Protein AF-A0A369VUI6-F1 (afdb_monomer)

pLDDT: mean 70.53, std 19.76, range [26.16, 95.75]

Radius of gyration: 16.56 Å; Cα contacts (8 Å, |Δi|>4): 408; chains: 1; bounding box: 43×33×48 Å

Mean predicted aligned error: 10.93 Å

Foldseek 3Di:
DDDDDDPPCPQADQQDFPDDDDQPDDADDADPPDDPDDAQEAAEAYAEEHEEEVQNLLSHNRSEYENEHYAYEYEYDDPDPDFQARHEYEDYDYDPYAYEYEYAAAPVQWKWAADPVGWIKIWGQPDAPPVRRGGTRIYTYDPHQKYKHWYFDADPVRHGDDTDIDMDTPVRVSVVCVVPVMDD

Solvent-accessible surface area (backbone atoms only — not comparable to full-atom values): 10505 Å² total; per-residue (Å²): 130,91,77,82,85,70,63,70,77,78,64,58,69,79,64,73,56,69,83,76,99,68,78,72,80,69,86,80,64,84,52,76,75,67,85,89,67,97,64,78,43,85,48,55,41,36,77,43,60,24,49,50,38,47,51,54,41,72,42,17,77,46,20,58,36,36,33,39,24,41,46,24,37,39,40,47,53,92,75,53,89,69,82,55,44,53,33,39,38,37,34,38,84,44,91,90,49,59,21,34,37,39,33,69,45,38,68,74,44,30,43,40,40,76,44,97,86,71,30,48,30,42,29,41,56,84,39,59,51,100,84,68,49,65,42,27,47,28,42,30,40,37,57,48,49,32,39,37,21,30,34,69,46,57,48,100,84,68,46,80,72,45,82,47,76,49,76,43,44,36,69,58,53,50,52,50,28,69,77,58,69,46,45,105

Secondary structure (DSSP, 8-state):
-PPP---GGGTSPPP--SS--------SS--B----S---B--EEESS--EEEHHHHHHBSSSEEEEESSS-EEEE-S--SSSS-EEEEEEE--TT---EEEESS-GGGEEEEE-TTS-EEEEE--EE-TTSPEE--EEEEES--EEEEEEEEE-TTS-EEEEEEEEEEHHHHHHHHHHHSSB-

Structure (mmCIF, N/CA/C/O backbone):
data_AF-A0A369VUI6-F1
#
_entry.id   AF-A0A369VUI6-F1
#
loop_
_atom_site.group_PDB
_atom_site.id
_atom_site.type_symbol
_atom_site.label_atom_id
_atom_site.label_alt_id
_atom_site.label_comp_id
_atom_site.label_asym_id
_atom_site.label_entity_id
_atom_site.label_seq_id
_atom_site.pdbx_PDB_ins_code
_atom_site.Cartn_x
_atom_site.Cartn_y
_atom_site.Cartn_z
_atom_site.occupancy
_atom_site.B_iso_or_equiv
_atom_site.auth_seq_id
_atom_site.auth_comp_id
_atom_site.auth_asym_id
_atom_site.auth_atom_id
_atom_site.pdbx_PDB_model_num
ATOM 1 N N . MET A 1 1 ? -9.459 -6.262 25.883 1.00 29.06 1 MET A N 1
ATOM 2 C CA . MET A 1 1 ? -10.367 -7.398 25.607 1.00 29.06 1 MET A CA 1
ATOM 3 C C . MET A 1 1 ? -9.689 -8.268 24.562 1.00 29.06 1 MET A C 1
ATOM 5 O O . MET A 1 1 ? -9.072 -7.674 23.686 1.00 29.06 1 MET A O 1
ATOM 9 N N . PRO A 1 2 ? -9.708 -9.607 24.657 1.00 26.16 2 PRO A N 1
ATOM 10 C CA . PRO A 1 2 ? -9.161 -10.436 23.590 1.00 26.16 2 PRO A CA 1
ATOM 11 C C . PRO A 1 2 ? -10.084 -10.297 22.375 1.00 26.16 2 PRO A C 1
ATOM 13 O O . PRO A 1 2 ? -11.295 -10.483 22.491 1.00 26.16 2 PRO A O 1
ATOM 16 N N . PHE A 1 3 ? -9.527 -9.864 21.250 1.00 33.94 3 PHE A N 1
ATOM 17 C CA . PHE A 1 3 ? -10.241 -9.721 19.987 1.00 33.94 3 PHE A CA 1
ATOM 18 C C . PHE A 1 3 ? -10.319 -11.081 19.285 1.00 33.94 3 PHE A C 1
ATOM 20 O O . PHE A 1 3 ? -9.474 -11.954 19.485 1.00 33.94 3 PHE A O 1
ATOM 27 N N . THR A 1 4 ? -11.382 -11.282 18.511 1.00 28.62 4 THR A N 1
ATOM 28 C CA . THR A 1 4 ? -11.619 -12.532 17.780 1.00 28.62 4 THR A CA 1
ATOM 29 C C . THR A 1 4 ? -10.894 -12.448 16.443 1.00 28.62 4 THR A C 1
ATOM 31 O O . THR A 1 4 ? -11.108 -11.500 15.694 1.00 28.62 4 THR A O 1
ATOM 34 N N . ILE A 1 5 ? -10.032 -13.425 16.161 1.00 32.34 5 ILE A N 1
ATOM 35 C CA . ILE A 1 5 ? -9.391 -13.587 14.854 1.00 32.34 5 ILE A CA 1
ATOM 36 C C . ILE A 1 5 ? -10.479 -14.044 13.879 1.00 32.34 5 ILE A C 1
ATOM 38 O O . ILE A 1 5 ? -10.956 -15.176 13.970 1.00 32.34 5 ILE A O 1
ATOM 42 N N . THR A 1 6 ? -10.899 -13.161 12.979 1.00 38.91 6 THR A N 1
ATOM 43 C CA . THR A 1 6 ? -11.682 -13.556 11.803 1.00 38.91 6 THR A CA 1
ATOM 44 C C . THR A 1 6 ? -10.689 -14.080 10.772 1.00 38.91 6 THR A C 1
ATOM 46 O O . THR A 1 6 ? -9.672 -13.435 10.534 1.00 38.91 6 THR A O 1
ATOM 49 N N . ASP A 1 7 ? -10.932 -15.270 10.217 1.00 38.91 7 ASP A N 1
ATOM 50 C CA . ASP A 1 7 ? -10.048 -15.899 9.228 1.00 38.91 7 ASP A CA 1
ATOM 51 C C . ASP A 1 7 ? -9.728 -14.903 8.091 1.00 38.91 7 ASP A C 1
ATOM 53 O O . ASP A 1 7 ? -10.659 -14.464 7.405 1.00 38.91 7 ASP A O 1
ATOM 57 N N . PRO A 1 8 ? -8.452 -14.531 7.868 1.00 40.00 8 PRO A N 1
ATOM 58 C CA . PRO A 1 8 ? -8.057 -13.563 6.841 1.00 40.00 8 PRO A CA 1
ATOM 59 C C . PRO A 1 8 ? -8.500 -13.987 5.430 1.00 40.00 8 PRO A C 1
ATOM 61 O O . PRO A 1 8 ? -8.728 -13.134 4.574 1.00 40.00 8 PRO A O 1
ATOM 64 N N . ASN A 1 9 ? -8.714 -15.288 5.191 1.00 39.28 9 ASN A N 1
ATOM 65 C CA . ASN A 1 9 ? -9.201 -15.804 3.908 1.00 39.28 9 ASN A CA 1
ATOM 66 C C . ASN A 1 9 ? -10.690 -15.526 3.656 1.00 39.28 9 ASN A C 1
ATOM 68 O O . ASN A 1 9 ? -11.172 -15.731 2.541 1.00 39.28 9 ASN A O 1
ATOM 72 N N . THR A 1 10 ? -11.431 -15.083 4.675 1.00 42.69 10 THR A N 1
ATOM 73 C CA . THR A 1 10 ? -12.864 -14.764 4.566 1.00 42.69 10 THR A CA 1
ATOM 74 C C . THR A 1 10 ? -13.144 -13.278 4.354 1.00 42.69 10 THR A C 1
ATOM 76 O O . THR A 1 10 ? -14.278 -12.933 4.032 1.00 42.69 10 THR A O 1
ATOM 79 N N . LEU A 1 11 ? -12.136 -12.406 4.493 1.00 47.75 11 LEU A N 1
ATOM 80 C CA . LEU A 1 11 ? -12.328 -10.950 4.503 1.00 47.7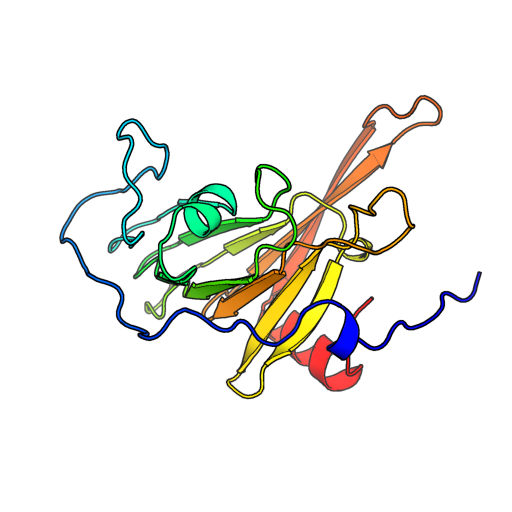5 11 LEU A CA 1
ATOM 81 C C . LEU A 1 11 ? -12.112 -10.284 3.138 1.00 47.75 11 LEU A C 1
ATOM 83 O O . LEU A 1 11 ? -12.715 -9.253 2.868 1.00 47.75 11 LEU A O 1
ATOM 87 N N . SER A 1 12 ? -11.315 -10.872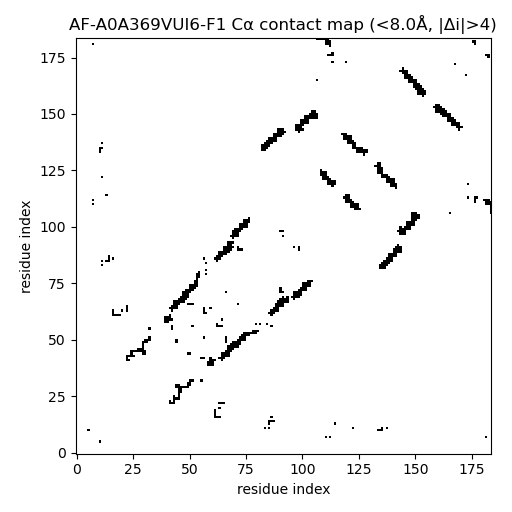 2.246 1.00 53.47 12 SER A N 1
ATOM 88 C CA . SER A 1 12 ? -11.253 -10.494 0.829 1.00 53.47 12 SER A CA 1
ATOM 89 C C . SER A 1 12 ? -10.510 -11.594 0.077 1.00 53.47 12 SER A C 1
ATOM 91 O O . SER A 1 12 ? -9.340 -11.857 0.367 1.00 53.47 12 SER A O 1
ATOM 93 N N . ALA A 1 13 ? -11.169 -12.253 -0.883 1.00 56.06 13 ALA A N 1
ATOM 94 C CA . ALA A 1 13 ? -10.517 -13.245 -1.739 1.00 56.06 13 ALA A CA 1
ATOM 95 C C . ALA A 1 13 ? -9.269 -12.642 -2.413 1.00 56.06 13 ALA A C 1
ATOM 97 O O . ALA A 1 13 ? -9.147 -11.423 -2.548 1.00 56.06 13 ALA A O 1
ATOM 98 N N . GLU A 1 14 ? -8.323 -13.475 -2.846 1.00 54.75 14 GLU A N 1
ATOM 99 C CA . GLU A 1 14 ? -7.247 -13.006 -3.726 1.00 54.75 14 GLU A CA 1
ATOM 100 C C . GLU A 1 14 ? -7.857 -12.199 -4.889 1.00 54.75 14 GLU A C 1
ATOM 102 O O . GLU A 1 14 ? -8.842 -12.680 -5.470 1.00 54.75 14 GLU A O 1
ATOM 107 N N . PRO A 1 15 ? -7.361 -10.981 -5.199 1.00 53.28 15 PRO A N 1
ATOM 108 C CA . PRO A 1 15 ? -7.873 -10.196 -6.308 1.00 53.28 15 PRO A CA 1
ATOM 109 C C . PRO A 1 15 ? -7.947 -11.073 -7.550 1.00 53.28 15 PRO A C 1
ATOM 111 O O . PRO A 1 15 ? -7.021 -11.815 -7.888 1.00 53.28 15 PRO A O 1
ATOM 114 N N . ARG A 1 16 ? -9.094 -10.996 -8.222 1.00 49.66 16 ARG A N 1
ATOM 115 C CA . ARG A 1 16 ? -9.330 -11.626 -9.518 1.00 49.66 16 ARG A CA 1
ATOM 116 C C . ARG A 1 16 ? -9.429 -10.514 -10.562 1.00 49.66 16 ARG A C 1
ATOM 118 O O . ARG A 1 16 ? -10.547 -10.266 -11.020 1.00 49.66 16 ARG A O 1
ATOM 125 N N . PRO A 1 17 ? -8.313 -9.836 -10.919 1.00 52.25 17 PRO A N 1
ATOM 126 C CA . PRO A 1 17 ? -8.306 -8.908 -12.041 1.00 52.25 17 PRO A CA 1
ATOM 127 C C . PRO A 1 17 ? -8.980 -9.572 -13.237 1.00 52.25 17 PRO A C 1
ATOM 129 O O . PRO A 1 17 ? -8.754 -10.759 -13.507 1.00 52.25 17 PRO A O 1
ATOM 132 N N . GLY A 1 18 ? -9.837 -8.836 -13.937 1.00 42.00 18 GLY A N 1
ATOM 133 C CA . GLY A 1 18 ? -10.477 -9.323 -15.151 1.00 42.00 18 GLY A CA 1
ATOM 134 C C . GLY A 1 18 ? -9.448 -9.472 -16.270 1.00 42.00 18 GLY A C 1
ATOM 135 O O . GLY A 1 18 ? -9.356 -8.585 -17.098 1.00 42.00 18 GLY A O 1
ATOM 136 N N . ALA A 1 19 ? -8.674 -10.561 -16.261 1.00 33.38 19 ALA A N 1
ATOM 137 C CA . ALA A 1 19 ? -7.754 -11.029 -17.304 1.00 33.38 19 ALA A CA 1
ATOM 138 C C . ALA A 1 19 ? -7.169 -9.937 -18.238 1.00 33.38 19 ALA A C 1
ATOM 140 O O . ALA A 1 19 ? -7.700 -9.712 -19.322 1.00 33.38 19 ALA A O 1
ATOM 141 N N . ASP A 1 20 ? -6.070 -9.277 -17.867 1.00 35.12 20 ASP A N 1
ATOM 142 C CA . ASP A 1 20 ? -4.688 -9.620 -18.266 1.00 35.12 20 ASP A CA 1
ATOM 143 C C . ASP A 1 20 ? -3.710 -8.510 -17.815 1.00 35.12 20 ASP A C 1
ATOM 145 O O . ASP A 1 20 ? -3.985 -7.322 -17.928 1.00 35.12 20 ASP A O 1
ATOM 149 N N . VAL A 1 21 ? -2.554 -8.936 -17.313 1.00 40.06 21 VAL A N 1
ATOM 150 C CA . VAL A 1 21 ? -1.553 -8.248 -16.478 1.00 40.06 21 VAL A CA 1
ATOM 151 C C . VAL A 1 21 ? -0.589 -7.338 -17.255 1.00 40.06 21 VAL A C 1
ATOM 153 O O . VAL A 1 21 ? 0.620 -7.356 -17.003 1.00 40.06 21 VAL A O 1
ATOM 156 N N . THR A 1 22 ? -1.087 -6.530 -18.194 1.00 32.91 22 THR A N 1
ATOM 157 C CA . THR A 1 22 ? -0.218 -5.679 -19.032 1.00 32.91 22 THR A CA 1
ATOM 158 C C . THR A 1 22 ? -0.481 -4.183 -18.819 1.00 32.91 22 THR A C 1
ATOM 160 O O . THR A 1 22 ? -1.450 -3.656 -19.367 1.00 32.91 22 THR A O 1
ATOM 163 N N . PRO A 1 23 ? 0.407 -3.461 -18.103 1.00 39.97 23 PRO A N 1
ATOM 164 C CA . PRO A 1 23 ? 0.393 -2.003 -18.065 1.00 39.97 23 PRO A CA 1
ATOM 165 C C . PRO A 1 23 ? 0.564 -1.464 -19.485 1.00 39.97 23 PRO A C 1
ATOM 167 O O . PRO A 1 23 ? 1.568 -1.740 -20.148 1.00 39.97 23 PRO A O 1
ATOM 170 N N . THR A 1 24 ? -0.421 -0.723 -19.988 1.00 35.56 24 THR A N 1
ATOM 171 C CA . THR A 1 24 ? -0.299 -0.107 -21.312 1.00 35.56 24 THR A CA 1
ATOM 172 C C . THR A 1 24 ? 0.478 1.191 -21.145 1.00 35.56 24 THR A C 1
ATOM 174 O O . THR A 1 24 ? -0.104 2.201 -20.768 1.00 35.56 24 THR A O 1
ATOM 177 N N . SER A 1 25 ? 1.794 1.164 -21.375 1.00 34.25 25 SER A N 1
ATOM 178 C CA . SER A 1 25 ? 2.628 2.361 -21.264 1.00 34.25 25 SER A CA 1
ATOM 179 C C . SER A 1 25 ? 2.174 3.431 -22.259 1.00 34.25 25 SER A C 1
ATOM 181 O O . SER A 1 25 ? 2.033 3.182 -23.459 1.00 34.25 25 SER A O 1
ATOM 183 N N . THR A 1 26 ? 1.986 4.657 -21.782 1.00 32.41 26 THR A N 1
ATOM 184 C CA . THR A 1 26 ? 2.019 5.831 -22.656 1.00 32.41 26 THR A CA 1
ATOM 185 C C . THR A 1 26 ? 3.157 6.722 -22.210 1.00 32.41 26 THR A C 1
ATOM 187 O O . THR A 1 26 ? 3.187 7.223 -21.095 1.00 32.41 26 THR A O 1
ATOM 190 N N . ALA A 1 27 ? 4.138 6.834 -23.102 1.00 31.72 27 ALA A N 1
ATOM 191 C CA . ALA A 1 27 ? 5.393 7.522 -22.893 1.00 31.72 27 ALA A CA 1
ATOM 192 C C . ALA A 1 27 ? 5.209 8.998 -22.503 1.00 31.72 27 ALA A C 1
ATOM 194 O O . ALA A 1 27 ? 4.460 9.728 -23.149 1.00 31.72 27 ALA A O 1
ATOM 195 N N . ASN A 1 28 ? 6.048 9.416 -21.553 1.00 34.06 28 ASN A N 1
ATOM 196 C CA . ASN A 1 28 ? 6.404 10.784 -21.183 1.00 34.06 28 ASN A CA 1
ATOM 197 C C . ASN A 1 28 ? 5.353 11.634 -20.462 1.00 34.06 28 ASN A C 1
ATOM 199 O O . ASN A 1 28 ? 4.410 12.145 -21.061 1.00 34.06 28 ASN A O 1
ATOM 203 N N . GLY A 1 29 ? 5.707 11.988 -19.226 1.00 32.75 29 GLY A N 1
ATOM 204 C CA . GLY A 1 29 ? 5.285 13.225 -18.581 1.00 32.75 29 GLY A CA 1
ATOM 205 C C . GLY A 1 29 ? 4.580 12.970 -17.262 1.00 32.75 29 GLY A C 1
ATOM 206 O O . GLY A 1 29 ? 3.543 12.318 -17.250 1.00 32.75 29 GLY A O 1
ATOM 207 N N . THR A 1 30 ? 5.150 13.531 -16.192 1.00 35.66 30 THR A N 1
ATOM 208 C CA . THR A 1 30 ? 4.586 13.648 -14.836 1.00 35.66 30 THR A CA 1
ATOM 209 C C . THR A 1 30 ? 3.061 13.634 -14.851 1.00 35.66 30 THR A C 1
ATOM 211 O O . THR A 1 30 ? 2.440 14.640 -15.218 1.00 35.66 30 THR A O 1
ATOM 214 N N . SER A 1 31 ? 2.465 12.504 -14.475 1.00 36.69 31 SER A N 1
ATOM 215 C CA . SER A 1 31 ? 1.017 12.378 -14.395 1.00 36.69 31 SER A CA 1
ATOM 216 C C . SER A 1 31 ? 0.580 12.658 -12.968 1.00 36.69 31 SER A C 1
ATOM 218 O O . SER A 1 31 ? 0.594 11.804 -12.091 1.00 36.69 31 SER A O 1
ATOM 220 N N . TYR A 1 32 ? 0.121 13.889 -12.741 1.00 38.09 32 TYR A N 1
ATOM 221 C CA . TYR A 1 32 ? -0.844 14.120 -11.676 1.00 38.09 32 TYR A CA 1
ATOM 222 C C . TYR A 1 32 ? -2.091 13.312 -12.029 1.00 38.09 32 TYR A C 1
ATOM 224 O O . TYR A 1 32 ? -2.883 13.751 -12.867 1.00 38.09 32 TYR A O 1
ATOM 232 N N . VAL A 1 33 ? -2.287 12.147 -11.412 1.00 39.34 33 VAL A N 1
ATOM 233 C CA . VAL A 1 33 ? -3.563 11.442 -11.525 1.00 39.34 33 VAL A CA 1
ATOM 234 C C . VAL A 1 33 ? -4.590 12.199 -10.672 1.00 39.34 33 VAL A C 1
ATOM 236 O O . VAL A 1 33 ? -4.827 11.928 -9.502 1.00 39.34 33 VAL A O 1
ATOM 239 N N . LEU A 1 34 ? -5.141 13.263 -11.258 1.00 35.06 34 LEU A N 1
ATOM 240 C CA . LEU A 1 34 ? -6.418 13.859 -10.886 1.00 35.06 34 LEU A CA 1
ATOM 241 C C . LEU A 1 34 ? -7.208 14.083 -12.179 1.00 35.06 34 LEU A C 1
ATOM 243 O O . LEU A 1 34 ? -6.710 14.707 -13.120 1.00 35.06 34 LEU A O 1
ATOM 247 N N . PRO A 1 35 ? -8.441 13.567 -12.267 1.00 35.41 35 PRO A N 1
ATOM 248 C CA . PRO A 1 35 ? -9.116 13.415 -13.535 1.00 35.41 35 PRO A CA 1
ATOM 249 C C . PRO A 1 35 ? -9.732 14.732 -13.985 1.00 35.41 35 PRO A C 1
ATOM 251 O O . PRO A 1 35 ? -10.521 15.344 -13.269 1.00 35.41 35 PRO A O 1
ATOM 254 N N . THR A 1 36 ? -9.484 15.119 -15.228 1.00 34.66 36 THR A N 1
ATOM 255 C CA . THR A 1 36 ? -10.452 15.957 -15.952 1.00 34.66 36 THR A CA 1
ATOM 256 C C . THR A 1 36 ? -11.151 15.219 -17.079 1.00 34.66 36 THR A C 1
ATOM 258 O O . THR A 1 36 ? -12.110 15.757 -17.621 1.00 34.66 36 THR A O 1
ATOM 261 N N . GLU A 1 37 ? -10.801 13.959 -17.368 1.00 34.31 37 GLU A N 1
ATOM 262 C CA . GLU A 1 37 ? -11.472 13.222 -18.437 1.00 34.31 37 GLU A CA 1
ATOM 263 C C . GLU A 1 37 ? -12.195 11.959 -17.963 1.00 34.31 37 GLU A C 1
ATOM 265 O O . GLU A 1 37 ? -11.713 11.116 -17.204 1.00 34.31 37 GLU A O 1
ATOM 270 N N . THR A 1 38 ? -13.442 11.901 -18.403 1.00 37.06 38 THR A N 1
ATOM 271 C CA . THR A 1 38 ? -14.560 11.081 -17.956 1.00 37.06 38 THR A CA 1
ATOM 272 C C . THR A 1 38 ? -14.538 9.704 -18.625 1.00 37.06 38 THR A C 1
ATOM 274 O O . THR A 1 38 ? -15.518 9.297 -19.249 1.00 37.06 38 THR A O 1
ATOM 277 N N . ARG A 1 39 ? -13.411 8.985 -18.572 1.00 42.38 39 ARG A N 1
ATOM 278 C CA . ARG A 1 39 ? -13.328 7.624 -19.127 1.00 42.38 39 ARG A CA 1
ATOM 279 C C . ARG A 1 39 ? -12.656 6.636 -18.181 1.00 42.38 39 ARG A C 1
ATOM 281 O O . ARG A 1 39 ? -11.626 6.937 -17.586 1.00 42.38 39 ARG A O 1
ATOM 288 N N . ALA A 1 40 ? -13.278 5.463 -18.076 1.00 50.50 40 ALA A N 1
ATOM 289 C CA . ALA A 1 40 ? -12.633 4.232 -17.645 1.00 50.50 40 ALA A CA 1
ATOM 290 C C . ALA A 1 40 ? -11.493 3.920 -18.624 1.00 50.50 40 ALA A C 1
ATOM 292 O O . ALA A 1 40 ? -11.696 3.949 -19.843 1.00 50.50 40 ALA A O 1
ATOM 293 N N . GLY A 1 41 ? -10.304 3.674 -18.098 1.00 53.88 41 GLY A N 1
ATOM 294 C CA . GLY A 1 41 ? -9.083 3.460 -18.864 1.00 53.88 41 GLY A CA 1
ATOM 295 C C . GLY A 1 41 ? -8.014 2.858 -17.965 1.00 53.88 41 GLY A C 1
ATOM 296 O O . GLY A 1 41 ? -8.189 2.838 -16.753 1.00 53.88 41 GLY A O 1
ATOM 297 N N . TYR A 1 42 ? -6.949 2.348 -18.574 1.00 60.59 42 TYR A N 1
ATOM 298 C CA . TYR A 1 42 ? -5.798 1.827 -17.843 1.00 60.59 42 TYR A CA 1
ATOM 299 C C . TYR A 1 42 ? -5.014 2.989 -17.227 1.00 60.59 42 TYR A C 1
ATOM 301 O O . TYR A 1 42 ? -4.709 3.956 -17.934 1.00 60.59 42 TYR A O 1
ATOM 309 N N . VAL A 1 43 ? -4.696 2.903 -15.939 1.00 63.97 43 VAL A N 1
ATOM 310 C CA . VAL A 1 43 ? -3.848 3.875 -15.239 1.00 63.97 43 VAL A CA 1
ATOM 311 C C . VAL A 1 43 ? -2.414 3.344 -15.211 1.00 63.97 43 VAL A C 1
ATOM 313 O O . VAL A 1 43 ? -2.129 2.289 -14.652 1.00 63.97 43 VAL A O 1
ATOM 316 N N . THR A 1 44 ? -1.492 4.092 -15.817 1.00 67.44 44 THR A N 1
ATOM 317 C CA . THR A 1 44 ? -0.050 3.811 -15.795 1.00 67.44 44 THR A CA 1
ATOM 318 C C . THR A 1 44 ? 0.691 5.069 -15.367 1.00 67.44 44 THR A C 1
ATOM 320 O O . THR A 1 44 ? 0.314 6.170 -15.775 1.00 67.44 44 THR A O 1
ATOM 323 N N . GLY A 1 45 ? 1.739 4.906 -14.572 1.00 66.00 45 GLY A N 1
ATOM 324 C CA . GLY A 1 45 ? 2.708 5.954 -14.297 1.00 66.00 45 GLY A CA 1
ATOM 325 C C . GLY A 1 45 ? 3.807 6.006 -15.360 1.00 66.00 45 GLY A C 1
ATOM 326 O O . GLY A 1 45 ? 3.649 5.516 -16.489 1.00 66.00 45 GLY A O 1
ATOM 327 N N . SER A 1 46 ? 4.889 6.681 -15.014 1.00 72.94 46 SER A N 1
ATOM 328 C CA . SER A 1 46 ? 5.895 7.265 -15.884 1.00 72.94 46 SER A CA 1
ATOM 329 C C . SER A 1 46 ? 7.315 6.877 -15.431 1.00 72.94 46 SER A C 1
ATOM 331 O O . SER A 1 46 ? 7.551 5.765 -14.975 1.00 72.94 46 SER A O 1
ATOM 333 N N . THR A 1 47 ? 8.305 7.733 -15.700 1.00 73.88 47 THR A N 1
ATOM 334 C CA . THR A 1 47 ? 9.714 7.527 -15.306 1.00 73.88 47 THR A CA 1
ATOM 335 C C . THR A 1 47 ? 10.181 8.553 -14.271 1.00 73.88 47 THR A C 1
ATOM 337 O O . THR A 1 47 ? 11.379 8.821 -14.163 1.00 73.88 47 THR A O 1
ATOM 340 N N . GLY A 1 48 ? 9.254 9.255 -13.634 1.00 72.25 48 GLY A N 1
ATOM 341 C CA . GLY A 1 48 ? 9.539 10.165 -12.534 1.00 72.25 48 GLY A CA 1
ATOM 342 C C . GLY A 1 48 ? 8.453 10.021 -11.482 1.00 72.25 48 GLY A C 1
ATOM 343 O O . GLY A 1 48 ? 7.477 9.344 -11.739 1.00 72.25 48 GLY A O 1
ATOM 344 N N . ALA A 1 49 ? 8.606 10.709 -10.352 1.00 79.94 49 ALA A N 1
ATOM 345 C CA . ALA A 1 49 ? 7.714 10.560 -9.206 1.00 79.94 49 ALA A CA 1
ATOM 346 C C . ALA A 1 49 ? 6.225 10.688 -9.570 1.00 79.94 49 ALA A C 1
ATOM 348 O O . ALA A 1 49 ? 5.738 11.791 -9.873 1.00 79.94 49 ALA A O 1
ATOM 349 N N . ASP A 1 50 ? 5.507 9.573 -9.496 1.00 82.88 50 ASP A N 1
ATOM 350 C CA . ASP A 1 50 ? 4.082 9.485 -9.745 1.00 82.88 50 ASP A CA 1
ATOM 351 C C . ASP A 1 50 ? 3.294 9.323 -8.445 1.00 82.88 50 ASP A C 1
ATOM 353 O O . ASP A 1 50 ? 3.796 9.008 -7.363 1.00 82.88 50 ASP A O 1
ATOM 357 N N . ARG A 1 51 ? 1.996 9.616 -8.537 1.00 84.31 51 ARG A N 1
ATOM 358 C CA . ARG A 1 51 ? 1.083 9.488 -7.406 1.00 84.31 51 ARG A CA 1
ATOM 359 C C . ARG A 1 51 ? -0.225 8.854 -7.832 1.00 84.31 51 ARG A C 1
ATOM 361 O O . ARG A 1 51 ? -0.888 9.372 -8.727 1.00 84.31 51 ARG A O 1
ATOM 368 N N . ALA A 1 52 ? -0.638 7.823 -7.103 1.00 85.25 52 ALA A N 1
ATOM 369 C CA . ALA A 1 52 ? -1.932 7.168 -7.270 1.00 85.25 52 ALA A CA 1
ATOM 370 C C . ALA A 1 52 ? -2.676 6.997 -5.941 1.00 85.25 52 ALA A C 1
ATOM 372 O O . ALA A 1 52 ? -2.126 7.156 -4.848 1.00 85.25 52 ALA A O 1
ATOM 373 N N . THR A 1 53 ? -3.967 6.712 -6.046 1.00 86.81 53 THR A N 1
ATOM 374 C CA . THR A 1 53 ? -4.905 6.569 -4.933 1.00 86.81 53 THR A CA 1
ATOM 375 C C . THR A 1 53 ? -5.876 5.414 -5.177 1.00 86.81 53 THR A C 1
ATOM 377 O O . THR A 1 53 ? -5.966 4.889 -6.289 1.00 86.81 53 THR A O 1
ATOM 380 N N . LEU A 1 54 ? -6.667 5.043 -4.164 1.00 83.12 54 LEU A N 1
ATOM 381 C CA . LEU A 1 54 ? -7.743 4.061 -4.351 1.00 83.12 54 LEU A CA 1
ATOM 382 C C . LEU A 1 54 ? -8.771 4.495 -5.413 1.00 83.12 54 LEU A C 1
ATOM 384 O O . LEU A 1 54 ? -9.306 3.652 -6.125 1.00 83.12 54 LEU A O 1
ATOM 388 N N . TYR A 1 55 ? -9.015 5.800 -5.567 1.00 81.25 55 TYR A N 1
ATOM 389 C CA . TYR A 1 55 ? -9.912 6.326 -6.602 1.00 81.25 55 TYR A CA 1
ATOM 390 C C . TYR A 1 55 ? -9.416 6.007 -8.021 1.00 81.25 55 TYR A C 1
ATOM 392 O O . TYR A 1 55 ? -10.211 5.731 -8.922 1.00 81.25 55 TYR A O 1
ATOM 400 N N . ASP A 1 56 ? -8.099 6.015 -8.224 1.00 80.31 56 ASP A N 1
ATOM 401 C CA . ASP A 1 56 ? -7.497 5.677 -9.514 1.00 80.31 56 ASP A CA 1
ATOM 402 C C . ASP A 1 56 ? -7.642 4.181 -9.791 1.00 80.31 56 ASP A C 1
ATOM 404 O O . ASP A 1 56 ? -7.975 3.785 -10.904 1.00 80.31 56 ASP A O 1
ATOM 408 N N . LEU A 1 57 ? -7.493 3.363 -8.748 1.00 81.00 57 LEU A N 1
ATOM 409 C CA . LEU A 1 57 ? -7.632 1.910 -8.801 1.00 81.00 57 LEU A CA 1
ATOM 410 C C . LEU A 1 57 ? -9.087 1.468 -9.037 1.00 81.00 57 LEU A C 1
ATOM 412 O O . LEU A 1 57 ? -9.328 0.509 -9.759 1.00 81.00 57 LEU A O 1
ATOM 416 N N . GLU A 1 58 ? -10.065 2.188 -8.483 1.00 78.81 58 GLU A N 1
ATOM 417 C CA . GLU A 1 58 ? -11.499 1.999 -8.754 1.00 78.81 58 GLU A CA 1
ATOM 418 C C . GLU A 1 58 ? -11.858 2.289 -10.220 1.00 78.81 58 GLU A C 1
ATOM 420 O O . GLU A 1 58 ? -12.744 1.649 -10.794 1.00 78.81 58 GLU A O 1
ATOM 425 N N . ARG A 1 59 ? -11.185 3.266 -10.830 1.00 75.00 59 ARG A N 1
ATOM 426 C CA . ARG A 1 59 ? -11.404 3.651 -12.229 1.00 75.00 59 ARG A CA 1
ATOM 427 C C . ARG A 1 59 ? -10.634 2.806 -13.226 1.00 75.00 59 ARG A C 1
ATOM 429 O O . ARG A 1 59 ? -11.008 2.785 -14.407 1.00 75.00 59 ARG A O 1
ATOM 436 N N . ASP A 1 60 ? -9.565 2.185 -12.761 1.00 70.19 60 ASP A N 1
ATOM 437 C CA . ASP A 1 60 ? -8.752 1.290 -13.545 1.00 70.19 60 ASP A CA 1
ATOM 438 C C . ASP A 1 60 ? -9.550 0.027 -13.892 1.00 70.19 60 ASP A C 1
ATOM 440 O O . ASP A 1 60 ? -10.233 -0.578 -13.063 1.00 70.19 60 ASP A O 1
ATOM 444 N N . LYS A 1 61 ? -9.539 -0.328 -15.176 1.00 65.19 61 LYS A N 1
ATOM 445 C CA . LYS A 1 61 ? -10.469 -1.322 -15.724 1.00 65.19 61 LYS A CA 1
ATOM 446 C C . LYS A 1 61 ? -10.196 -2.730 -15.188 1.00 65.19 61 LYS A C 1
ATOM 448 O O . LYS A 1 61 ? -11.131 -3.529 -15.093 1.00 65.19 61 LYS A O 1
ATOM 453 N N . ASP A 1 62 ? -8.941 -3.040 -14.900 1.00 69.62 62 ASP A N 1
ATOM 454 C CA . ASP A 1 62 ? -8.479 -4.318 -14.363 1.00 69.62 62 ASP A CA 1
ATOM 455 C C . ASP A 1 62 ? -8.079 -4.241 -12.885 1.00 69.62 62 ASP A C 1
ATOM 457 O O . ASP A 1 62 ? -7.794 -5.283 -12.295 1.00 69.62 62 ASP A O 1
ATOM 461 N N . GLN A 1 63 ? -8.164 -3.055 -12.273 1.00 75.50 63 GLN A N 1
ATOM 462 C CA . GLN A 1 63 ? -7.760 -2.771 -10.895 1.00 75.50 63 GLN A CA 1
ATOM 463 C C . GLN A 1 63 ? -6.277 -3.100 -10.673 1.00 75.50 63 GLN A C 1
ATOM 465 O O . GLN A 1 63 ? -5.893 -3.637 -9.629 1.00 75.50 63 GLN A O 1
ATOM 470 N N . VAL A 1 64 ? -5.442 -2.795 -11.668 1.00 82.12 64 VAL A N 1
ATOM 471 C CA . VAL A 1 64 ? -3.991 -2.977 -11.631 1.00 82.12 64 VAL A CA 1
ATOM 472 C C . VAL A 1 64 ? -3.305 -1.695 -12.088 1.00 82.12 64 VAL A C 1
ATOM 474 O O . VAL A 1 64 ? -3.329 -1.343 -13.260 1.00 82.12 64 VAL A O 1
ATOM 477 N N . ILE A 1 65 ? -2.607 -1.033 -11.169 1.00 82.25 65 ILE A N 1
ATOM 478 C CA . ILE A 1 65 ? -1.811 0.160 -11.473 1.00 82.25 65 ILE A CA 1
ATOM 479 C C . ILE A 1 65 ? -0.329 -0.204 -11.480 1.00 82.25 65 ILE A C 1
ATOM 481 O O . ILE A 1 65 ? 0.144 -0.935 -10.610 1.00 82.25 65 ILE A O 1
ATOM 485 N N . ASN A 1 66 ? 0.408 0.322 -12.455 1.00 85.19 66 ASN A N 1
ATOM 486 C CA . ASN A 1 66 ? 1.868 0.268 -12.495 1.00 85.19 66 ASN A CA 1
ATOM 487 C C . ASN A 1 66 ? 2.416 1.690 -12.521 1.00 85.19 66 ASN A C 1
ATOM 489 O O . ASN A 1 66 ? 2.116 2.403 -13.479 1.00 85.19 66 ASN A O 1
ATOM 493 N N . LEU A 1 67 ? 3.162 2.099 -11.498 1.00 82.06 67 LEU A N 1
ATOM 494 C CA . LEU A 1 67 ? 3.634 3.478 -11.346 1.00 82.06 67 LEU A CA 1
ATOM 495 C C . LEU A 1 67 ? 4.954 3.723 -12.088 1.00 82.06 67 LEU A C 1
ATOM 497 O O . LEU A 1 67 ? 5.087 4.752 -12.738 1.00 82.06 67 LEU A O 1
ATOM 501 N N . GLY A 1 68 ? 5.781 2.695 -12.253 1.00 78.50 68 GLY A N 1
ATOM 502 C CA . GLY A 1 68 ? 6.858 2.714 -13.234 1.00 78.50 68 GLY A CA 1
ATOM 503 C C . GLY A 1 68 ? 8.214 2.862 -12.573 1.00 78.50 68 GLY A C 1
ATOM 504 O O . GLY A 1 68 ? 8.670 1.909 -11.961 1.00 78.50 68 GLY A O 1
ATOM 505 N N . ALA A 1 69 ? 8.924 3.956 -12.826 1.00 79.31 69 ALA A N 1
ATOM 506 C CA . ALA A 1 69 ? 10.238 4.186 -12.230 1.00 79.31 69 ALA A CA 1
ATOM 507 C C . ALA A 1 69 ? 10.319 5.581 -11.616 1.00 79.31 69 ALA A C 1
ATOM 509 O O . ALA A 1 69 ? 9.838 6.538 -12.226 1.00 79.31 69 ALA A O 1
ATOM 510 N N . GLY A 1 70 ? 11.091 5.707 -10.538 1.00 80.00 70 GLY A N 1
ATOM 511 C CA . GLY A 1 70 ? 11.284 6.952 -9.800 1.00 80.00 70 GLY A CA 1
ATOM 512 C C . GLY A 1 70 ? 10.321 7.052 -8.622 1.00 80.00 70 GLY A C 1
ATOM 513 O O . GLY A 1 70 ? 9.294 6.405 -8.633 1.00 80.00 70 GLY A O 1
ATOM 514 N N . ASP A 1 71 ? 10.657 7.897 -7.641 1.00 86.56 71 ASP A N 1
ATOM 515 C CA . ASP A 1 71 ? 10.053 7.848 -6.302 1.00 86.56 71 ASP A CA 1
ATOM 516 C C . ASP A 1 71 ? 8.518 7.987 -6.293 1.00 86.56 71 ASP A C 1
ATOM 518 O O . ASP A 1 71 ? 7.980 9.106 -6.283 1.00 86.56 71 ASP A O 1
ATOM 522 N N . ASP A 1 72 ? 7.807 6.863 -6.235 1.00 87.81 72 ASP A N 1
ATOM 523 C CA . ASP A 1 72 ? 6.358 6.840 -6.376 1.00 87.81 72 ASP A CA 1
ATOM 524 C C . ASP A 1 72 ? 5.621 6.890 -5.034 1.00 87.81 72 ASP A C 1
ATOM 526 O O . ASP A 1 72 ? 6.094 6.463 -3.977 1.00 87.81 72 ASP A O 1
ATOM 530 N N . LEU A 1 73 ? 4.393 7.411 -5.058 1.00 89.25 73 LEU A N 1
ATOM 531 C CA . LEU A 1 73 ? 3.533 7.496 -3.882 1.00 89.25 73 LEU A CA 1
ATOM 532 C C . LEU A 1 73 ? 2.145 6.924 -4.149 1.00 89.25 73 LEU A C 1
ATOM 534 O O . LEU A 1 73 ? 1.337 7.505 -4.876 1.00 89.25 73 LEU A O 1
ATOM 538 N N . PHE A 1 74 ? 1.787 5.871 -3.424 1.00 91.88 74 PHE A N 1
ATOM 539 C CA . PHE A 1 74 ? 0.403 5.427 -3.339 1.00 91.88 74 PHE A CA 1
ATOM 540 C C . PHE A 1 74 ? -0.254 5.937 -2.058 1.00 91.88 74 PHE A C 1
ATOM 542 O O . PHE A 1 74 ? 0.269 5.748 -0.962 1.00 91.88 74 PHE A O 1
ATOM 549 N N . VAL A 1 75 ? -1.428 6.560 -2.166 1.00 89.56 75 VAL A N 1
ATOM 550 C CA . VAL A 1 75 ? -2.221 6.996 -1.009 1.00 89.56 75 VAL A CA 1
ATOM 551 C C . VAL A 1 75 ? -3.424 6.078 -0.831 1.00 89.56 75 VAL A C 1
ATOM 553 O O . VAL A 1 75 ? -4.409 6.162 -1.566 1.00 89.56 75 VAL A O 1
ATOM 556 N N . PHE A 1 76 ? -3.348 5.234 0.193 1.00 88.31 76 PHE A N 1
ATOM 557 C CA . PHE A 1 76 ? -4.429 4.374 0.651 1.00 88.31 76 PHE A CA 1
ATOM 558 C C . PHE A 1 76 ? -5.302 5.152 1.643 1.00 88.31 76 PHE A C 1
ATOM 560 O O . PHE A 1 76 ? -4.927 5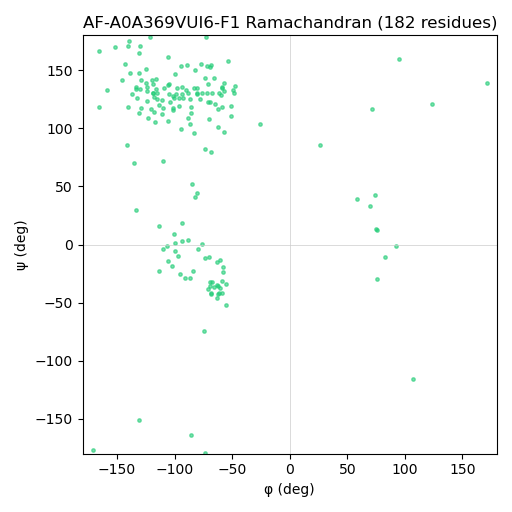.344 2.801 1.00 88.31 76 PHE A O 1
ATOM 567 N N . GLY A 1 77 ? -6.476 5.597 1.195 1.00 79.88 77 GLY A N 1
ATOM 568 C CA . GLY A 1 77 ? -7.489 6.205 2.058 1.00 79.88 77 GLY A CA 1
ATOM 569 C C . GLY A 1 77 ? -8.902 5.996 1.527 1.00 79.88 77 GLY A C 1
ATOM 570 O O . GLY A 1 77 ? -9.069 5.548 0.405 1.00 79.88 77 GLY A O 1
ATOM 571 N N . THR A 1 78 ? -9.922 6.324 2.317 1.00 66.69 78 THR A N 1
ATOM 572 C CA . THR A 1 78 ? -11.331 5.940 2.078 1.00 66.69 78 THR A CA 1
ATOM 573 C C . THR A 1 78 ? -12.092 6.841 1.092 1.00 66.69 78 THR A C 1
ATOM 575 O O . THR A 1 78 ? -13.240 7.218 1.318 1.00 66.69 78 THR A O 1
ATOM 578 N N . ASN A 1 79 ? -11.459 7.259 -0.004 1.00 62.91 79 ASN A N 1
ATOM 579 C CA . ASN A 1 79 ? -12.066 8.166 -0.988 1.00 62.91 79 ASN A CA 1
ATOM 580 C C . ASN A 1 79 ? -12.751 7.454 -2.171 1.00 62.91 79 ASN A C 1
ATOM 582 O O . ASN A 1 79 ? -12.972 8.085 -3.208 1.00 62.91 79 ASN A O 1
ATOM 586 N N . THR A 1 80 ? -13.069 6.169 -2.028 1.00 61.41 80 THR A N 1
ATOM 587 C CA . THR A 1 80 ? -13.708 5.328 -3.048 1.00 61.41 80 THR A CA 1
ATOM 588 C C . THR A 1 80 ? -15.230 5.377 -2.958 1.00 61.41 80 THR A C 1
ATOM 590 O O . THR A 1 80 ? -15.811 5.675 -1.912 1.00 61.41 80 THR A O 1
ATOM 593 N N . THR A 1 81 ? -15.901 5.112 -4.081 1.00 62.75 81 THR A N 1
ATOM 594 C CA . THR A 1 81 ? -17.356 4.877 -4.098 1.00 62.75 81 THR A CA 1
ATOM 595 C C . THR A 1 81 ? -17.716 3.402 -4.207 1.00 62.75 81 THR A C 1
ATOM 597 O O . THR A 1 81 ? -18.840 3.017 -3.866 1.00 62.75 81 THR A O 1
ATOM 600 N N . LEU A 1 82 ? -16.768 2.568 -4.642 1.00 61.44 82 LEU A N 1
ATOM 601 C CA . LEU A 1 82 ? -16.878 1.120 -4.540 1.00 61.44 82 LEU A CA 1
ATOM 602 C C . LEU A 1 82 ? -16.735 0.681 -3.083 1.00 61.44 82 LEU A C 1
ATOM 604 O O . LEU A 1 82 ? -15.872 1.158 -2.359 1.00 61.44 82 LEU A O 1
ATOM 608 N N . LYS A 1 83 ? -17.580 -0.271 -2.687 1.00 61.69 83 LYS A N 1
ATOM 609 C CA . LYS A 1 83 ? -17.332 -1.105 -1.513 1.00 61.69 83 LYS A CA 1
ATOM 610 C C . LYS A 1 83 ? -16.629 -2.366 -1.998 1.00 61.69 83 LYS A C 1
ATOM 612 O O . LYS A 1 83 ? -17.065 -2.934 -2.999 1.00 61.69 83 LYS A O 1
ATOM 617 N N . ASP A 1 84 ? -15.583 -2.781 -1.292 1.00 69.25 84 ASP A N 1
ATOM 618 C CA . ASP A 1 84 ? -14.799 -3.993 -1.570 1.00 69.25 84 ASP A CA 1
ATOM 619 C C . ASP A 1 84 ? -13.871 -3.884 -2.794 1.00 69.25 84 ASP A C 1
ATOM 621 O O . ASP A 1 84 ? -13.758 -4.824 -3.591 1.00 69.25 84 ASP A O 1
ATOM 625 N N . LEU A 1 85 ? -13.182 -2.747 -2.958 1.00 76.94 85 LEU A N 1
ATOM 626 C CA . LEU A 1 85 ? -12.109 -2.644 -3.948 1.00 76.94 85 LEU A CA 1
ATOM 627 C C . LEU A 1 85 ? -11.028 -3.689 -3.644 1.00 76.94 85 LEU A C 1
ATOM 629 O O . LEU A 1 85 ? -10.631 -3.867 -2.497 1.00 76.94 85 LEU A O 1
ATOM 633 N N . ASN A 1 86 ? -10.535 -4.388 -4.663 1.00 79.69 86 ASN A N 1
ATOM 634 C CA . ASN A 1 86 ? -9.494 -5.394 -4.485 1.00 79.69 86 ASN A CA 1
ATOM 635 C C . ASN A 1 86 ? -8.514 -5.339 -5.648 1.00 79.69 86 ASN A C 1
ATOM 637 O O . ASN A 1 86 ? -8.683 -6.045 -6.643 1.00 79.69 86 ASN A O 1
ATOM 641 N N . GLY A 1 87 ? -7.522 -4.463 -5.532 1.00 83.75 87 GLY A N 1
ATOM 642 C CA . GLY A 1 87 ? -6.610 -4.180 -6.632 1.00 83.75 87 GLY A CA 1
ATOM 643 C C . GLY A 1 87 ? -5.147 -4.451 -6.319 1.00 83.75 87 GLY A C 1
ATOM 644 O O . GLY A 1 87 ? -4.760 -4.870 -5.223 1.00 83.75 87 GLY A O 1
ATOM 645 N N . ILE A 1 88 ? -4.327 -4.228 -7.335 1.00 87.38 88 ILE A N 1
ATOM 646 C CA . ILE A 1 88 ? -2.886 -4.435 -7.318 1.00 87.38 88 ILE A CA 1
ATOM 647 C C . ILE A 1 88 ? -2.206 -3.128 -7.715 1.00 87.38 88 ILE A C 1
ATOM 649 O O . ILE A 1 88 ? -2.592 -2.483 -8.685 1.00 87.38 88 ILE A O 1
ATOM 653 N N . VAL A 1 89 ? -1.160 -2.764 -6.987 1.00 90.19 89 VAL A N 1
ATOM 654 C CA . VAL A 1 89 ? -0.282 -1.644 -7.301 1.00 90.19 89 VAL A CA 1
ATOM 655 C C . VAL A 1 89 ? 1.141 -2.173 -7.384 1.00 90.19 89 VAL A C 1
ATOM 657 O O . VAL A 1 89 ? 1.655 -2.793 -6.451 1.00 90.19 89 VAL A O 1
ATOM 660 N N . LYS A 1 90 ? 1.770 -1.945 -8.529 1.00 89.94 90 LYS A N 1
ATOM 661 C CA . LYS A 1 90 ? 3.200 -2.135 -8.744 1.00 89.94 90 LYS A CA 1
ATOM 662 C C . LYS A 1 90 ? 3.819 -0.749 -8.673 1.00 89.94 90 LYS A C 1
ATOM 664 O O . LYS A 1 90 ? 3.430 0.102 -9.468 1.00 89.94 90 LYS A O 1
ATOM 669 N N . MET A 1 91 ? 4.669 -0.525 -7.679 1.00 87.31 91 MET A N 1
ATOM 670 C CA . MET A 1 91 ? 5.286 0.775 -7.449 1.00 87.31 91 MET A CA 1
ATOM 671 C C . MET A 1 91 ? 6.366 0.995 -8.517 1.00 87.31 91 MET A C 1
ATOM 673 O O . MET A 1 91 ? 6.060 1.532 -9.569 1.00 87.31 91 MET A O 1
ATOM 677 N N . GLY A 1 92 ? 7.501 0.330 -8.401 1.00 77.50 92 GLY A N 1
ATOM 678 C CA . GLY A 1 92 ? 8.479 0.249 -9.474 1.00 77.50 92 GLY A CA 1
ATOM 679 C C . GLY A 1 92 ? 9.569 -0.752 -9.136 1.00 77.50 92 GLY A C 1
ATOM 680 O O . GLY A 1 92 ? 9.492 -1.458 -8.129 1.00 77.50 92 GLY A O 1
ATOM 681 N N . ASP A 1 93 ? 10.570 -0.876 -10.004 1.00 69.00 93 ASP A N 1
ATOM 682 C CA . ASP A 1 93 ? 11.806 -1.620 -9.713 1.00 69.00 93 ASP A CA 1
ATOM 683 C C . ASP A 1 93 ? 13.077 -0.842 -10.107 1.00 69.00 93 ASP A C 1
ATOM 685 O O . ASP A 1 93 ? 14.123 -1.415 -10.441 1.00 69.00 93 ASP A O 1
ATOM 689 N N . GLY A 1 94 ? 13.006 0.491 -10.047 1.00 66.12 94 GLY A N 1
ATOM 690 C CA . GLY A 1 94 ? 14.111 1.381 -10.381 1.00 66.12 94 GLY A CA 1
ATOM 691 C C . GLY A 1 94 ? 15.316 1.262 -9.426 1.00 66.12 94 GLY A C 1
ATOM 692 O O . GLY A 1 94 ? 15.173 1.089 -8.217 1.00 66.12 94 GLY A O 1
ATOM 693 N N . PRO A 1 95 ? 16.566 1.381 -9.916 1.00 55.69 95 PRO A N 1
ATOM 694 C CA . PRO A 1 95 ? 17.721 1.488 -9.030 1.00 55.69 95 PRO A CA 1
ATOM 695 C C . PRO A 1 95 ? 17.745 2.855 -8.320 1.00 55.69 95 PRO A C 1
ATOM 697 O O . PRO A 1 95 ? 17.887 3.888 -8.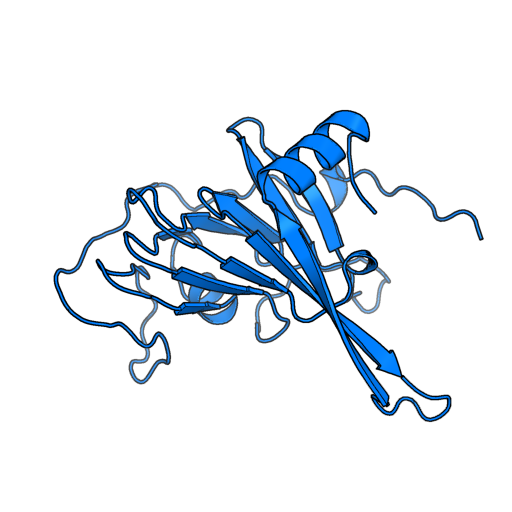974 1.00 55.69 95 PRO A O 1
ATOM 700 N N . ASN A 1 96 ? 17.751 2.837 -6.981 1.00 66.06 96 ASN A N 1
ATOM 701 C CA . ASN A 1 96 ? 17.602 4.003 -6.089 1.00 66.06 96 ASN A CA 1
ATOM 702 C C . ASN A 1 96 ? 16.201 4.624 -6.093 1.00 66.06 96 ASN A C 1
ATOM 704 O O . ASN A 1 96 ? 16.090 5.838 -5.934 1.00 66.06 96 ASN A O 1
ATOM 708 N N . ASP A 1 97 ? 15.178 3.793 -6.272 1.00 78.81 97 ASP A N 1
ATOM 709 C CA . ASP A 1 97 ? 13.802 4.208 -6.052 1.00 78.81 97 ASP A CA 1
ATOM 710 C C . ASP A 1 97 ? 13.482 4.384 -4.560 1.00 78.81 97 ASP A C 1
ATOM 712 O O . ASP A 1 97 ? 14.134 3.781 -3.693 1.00 78.81 97 ASP A O 1
ATOM 716 N N . PHE A 1 98 ? 12.506 5.236 -4.258 1.00 87.62 98 PHE A N 1
ATOM 717 C CA . PHE A 1 98 ? 11.954 5.374 -2.911 1.00 87.62 98 PHE A CA 1
ATOM 718 C C . PHE A 1 98 ? 10.429 5.437 -2.947 1.00 87.62 98 PHE A C 1
ATOM 720 O O . PHE A 1 98 ? 9.805 6.461 -2.629 1.00 87.62 98 PHE A O 1
ATOM 727 N N . ASP A 1 99 ? 9.845 4.293 -3.277 1.00 91.81 99 ASP A N 1
ATOM 728 C CA . ASP A 1 99 ? 8.420 4.080 -3.374 1.00 91.81 99 ASP A CA 1
ATOM 729 C C . ASP A 1 99 ? 7.772 3.963 -1.999 1.00 91.81 99 ASP A C 1
ATOM 731 O O . ASP A 1 99 ? 8.158 3.192 -1.106 1.00 91.81 99 ASP A O 1
ATOM 735 N N . GLN A 1 100 ? 6.710 4.737 -1.830 1.00 93.69 100 GLN A N 1
ATOM 736 C CA . GLN A 1 100 ? 6.025 4.890 -0.562 1.00 93.69 100 GLN A CA 1
ATOM 737 C C . GLN A 1 100 ? 4.545 4.574 -0.680 1.00 93.69 100 GLN A C 1
ATOM 739 O O . GLN A 1 100 ? 3.835 5.020 -1.582 1.00 93.69 100 GLN A O 1
ATOM 744 N N . VAL A 1 101 ? 4.042 3.877 0.331 1.00 95.75 101 VAL A N 1
ATOM 745 C CA . VAL A 1 101 ? 2.611 3.697 0.551 1.00 95.75 101 VAL A CA 1
ATOM 746 C C . VAL A 1 101 ? 2.216 4.495 1.783 1.00 95.75 101 VAL A C 1
ATOM 748 O O . VAL A 1 101 ? 2.680 4.242 2.896 1.00 95.75 101 VAL A O 1
ATOM 751 N N . PHE A 1 102 ? 1.342 5.476 1.593 1.00 93.56 102 PHE A N 1
ATOM 752 C CA . PHE A 1 102 ? 0.780 6.285 2.662 1.00 93.56 102 PHE A CA 1
ATOM 753 C C . PHE A 1 102 ? -0.629 5.811 3.009 1.00 93.56 102 PHE A C 1
ATOM 755 O O . PHE A 1 102 ? -1.544 5.918 2.196 1.00 93.56 102 PHE A O 1
ATOM 762 N N . LEU A 1 103 ? -0.814 5.346 4.237 1.00 92.50 103 LEU A N 1
ATOM 763 C CA . LEU A 1 103 ? -2.068 4.840 4.773 1.00 92.50 103 LEU A CA 1
ATOM 764 C C . LEU A 1 103 ? -2.688 5.875 5.710 1.00 92.50 103 LEU A C 1
ATOM 766 O O . LEU A 1 103 ? -2.073 6.302 6.691 1.00 92.50 103 LEU A O 1
ATOM 770 N N . THR A 1 104 ? -3.919 6.297 5.426 1.00 89.38 104 THR A N 1
ATOM 771 C CA . THR A 1 104 ? -4.553 7.436 6.117 1.00 89.38 104 THR A CA 1
ATOM 772 C C . THR A 1 104 ? -5.058 7.135 7.529 1.00 89.38 104 THR A C 1
ATOM 774 O O . THR A 1 104 ? -5.586 8.043 8.172 1.00 89.38 104 THR A O 1
ATOM 777 N N . HIS A 1 105 ? -4.872 5.906 8.010 1.00 85.69 105 HIS A N 1
ATOM 778 C CA . HIS A 1 105 ? -5.376 5.398 9.289 1.00 85.69 105 HIS A CA 1
ATOM 779 C C . HIS A 1 105 ? -4.260 4.722 10.094 1.00 85.69 105 HIS A C 1
ATOM 781 O O . HIS A 1 105 ? -3.145 4.540 9.584 1.00 85.69 105 HIS A O 1
ATOM 787 N N . ALA A 1 106 ? -4.542 4.383 11.353 1.00 85.69 106 ALA A N 1
ATOM 788 C CA . ALA A 1 106 ? -3.560 3.746 12.213 1.00 85.69 106 ALA A CA 1
ATOM 789 C C . ALA A 1 106 ? -3.274 2.327 11.712 1.00 85.69 106 ALA A C 1
ATOM 791 O O . ALA A 1 106 ? -4.112 1.701 11.072 1.00 85.69 106 ALA A O 1
ATOM 792 N N . ILE A 1 107 ? -2.089 1.795 12.023 1.00 86.06 107 ILE A N 1
ATOM 793 C CA . ILE A 1 107 ? -1.704 0.440 11.599 1.00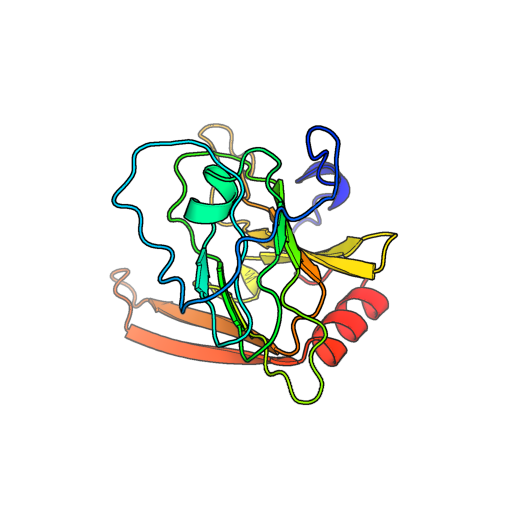 86.06 107 ILE A CA 1
ATOM 794 C C . ILE A 1 107 ? -2.714 -0.629 12.046 1.00 86.06 107 ILE A C 1
ATOM 796 O O . ILE A 1 107 ? -2.976 -1.559 11.295 1.00 86.06 107 ILE A O 1
ATOM 800 N N . THR A 1 108 ? -3.331 -0.439 13.216 1.00 84.12 108 THR A N 1
ATOM 801 C CA . THR A 1 108 ? -4.345 -1.330 13.805 1.00 84.12 108 THR A CA 1
ATOM 802 C C . THR A 1 108 ? -5.683 -1.325 13.068 1.00 84.12 108 THR A C 1
ATOM 804 O O . 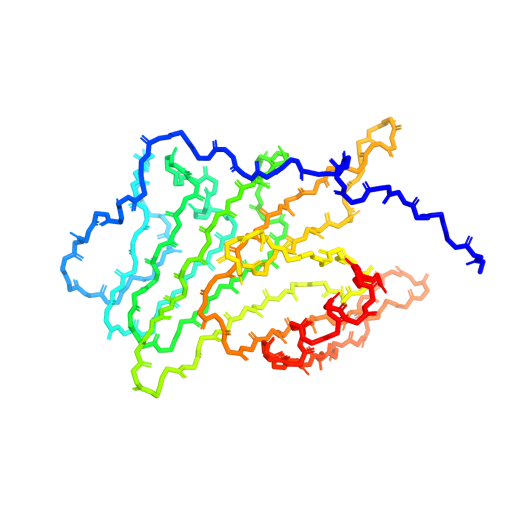THR A 1 108 ? -6.548 -2.144 13.362 1.00 84.12 108 THR A O 1
ATOM 807 N N . ASP A 1 109 ? -5.882 -0.385 12.142 1.00 82.81 109 ASP A N 1
ATOM 808 C CA . ASP A 1 109 ? -7.083 -0.311 11.310 1.00 82.81 109 ASP A CA 1
ATOM 809 C C . ASP A 1 109 ? -6.941 -1.155 10.029 1.00 82.81 109 ASP A C 1
ATOM 811 O O . ASP A 1 109 ? -7.836 -1.147 9.180 1.00 82.81 109 ASP A O 1
ATOM 815 N N . TYR A 1 110 ? -5.825 -1.880 9.877 1.00 84.69 110 TYR A N 1
ATOM 816 C CA . TYR A 1 110 ? -5.521 -2.693 8.707 1.00 84.69 110 TYR A CA 1
ATOM 817 C C . TYR A 1 110 ? -5.223 -4.149 9.063 1.00 84.69 110 TYR A C 1
ATOM 819 O O . TYR A 1 110 ? -4.681 -4.460 10.119 1.00 84.69 110 TYR A O 1
ATOM 827 N N . VAL A 1 111 ? -5.519 -5.039 8.118 1.00 84.44 111 VAL A N 1
ATOM 828 C CA . VAL A 1 111 ? -5.046 -6.427 8.103 1.00 84.44 111 VAL A CA 1
ATOM 829 C C . VAL A 1 111 ? -3.969 -6.570 7.049 1.00 84.44 111 VAL A C 1
ATOM 831 O O . VAL A 1 111 ? -4.116 -6.084 5.925 1.00 84.44 111 VAL A O 1
ATOM 834 N N . PHE A 1 112 ? -2.915 -7.297 7.403 1.00 85.81 112 PHE A N 1
ATOM 835 C CA . PHE A 1 112 ? -1.778 -7.556 6.532 1.00 85.81 112 PHE A CA 1
ATOM 836 C C . PHE A 1 112 ? -1.670 -9.044 6.225 1.00 85.81 112 PHE A C 1
ATOM 838 O O . PHE A 1 112 ? -1.736 -9.882 7.123 1.00 85.81 112 PHE A O 1
ATOM 845 N N . SER A 1 113 ? -1.463 -9.374 4.956 1.00 84.56 113 SER A N 1
ATOM 846 C CA . SER A 1 113 ? -1.209 -10.743 4.507 1.00 84.56 113 SER A CA 1
ATOM 847 C C . SER A 1 113 ? -0.192 -10.753 3.372 1.00 84.56 113 SER A C 1
ATOM 849 O O . SER A 1 113 ? -0.025 -9.757 2.666 1.00 84.56 113 SER A O 1
ATOM 851 N N . LEU A 1 114 ? 0.501 -11.877 3.203 1.00 82.62 114 LEU A N 1
ATOM 852 C CA . LEU A 1 114 ? 1.351 -12.107 2.040 1.00 82.62 114 LEU A CA 1
ATOM 853 C C . LEU A 1 114 ? 0.597 -12.939 1.018 1.00 82.62 114 LEU A C 1
ATOM 855 O O . LEU A 1 114 ? -0.007 -13.962 1.346 1.00 82.62 114 LEU A O 1
ATOM 859 N N . ARG A 1 115 ? 0.678 -12.515 -0.236 1.00 80.50 115 ARG A N 1
ATOM 860 C CA . ARG A 1 115 ? 0.220 -13.325 -1.356 1.00 80.50 115 ARG A CA 1
ATOM 861 C C . ARG A 1 115 ? 1.224 -14.413 -1.674 1.00 80.50 115 ARG A C 1
ATOM 863 O O . ARG A 1 115 ? 2.429 -14.252 -1.499 1.00 80.50 115 ARG A O 1
ATOM 870 N N . SER A 1 116 ? 0.719 -15.481 -2.280 1.00 76.38 116 SER A N 1
ATOM 871 C CA . SER A 1 116 ? 1.549 -16.584 -2.785 1.00 76.38 116 SER A CA 1
ATOM 872 C C . SER A 1 116 ? 2.611 -16.172 -3.819 1.00 76.38 116 SER A C 1
ATOM 874 O O . SER A 1 116 ? 3.575 -16.905 -4.020 1.00 76.38 116 SER A O 1
ATOM 876 N N . ASP A 1 117 ? 2.452 -15.013 -4.461 1.00 76.75 117 ASP A N 1
ATOM 877 C CA . ASP A 1 117 ? 3.378 -14.445 -5.447 1.00 76.75 117 ASP A CA 1
ATOM 878 C C . ASP A 1 117 ? 4.296 -13.344 -4.869 1.00 76.75 117 ASP A C 1
ATOM 880 O O . ASP A 1 117 ? 5.017 -12.693 -5.623 1.00 76.75 117 ASP A O 1
ATOM 884 N N . GLY A 1 118 ? 4.296 -13.145 -3.544 1.00 81.31 118 GLY A N 1
ATOM 885 C CA . GLY A 1 118 ? 5.217 -12.249 -2.834 1.00 81.31 118 GLY A CA 1
ATOM 886 C C . GLY A 1 118 ? 4.718 -10.817 -2.611 1.00 81.31 118 GLY A C 1
ATOM 887 O O . GLY A 1 118 ? 5.424 -10.031 -1.986 1.00 81.31 118 GLY A O 1
ATOM 888 N N . GLY A 1 119 ? 3.517 -10.463 -3.079 1.00 87.38 119 GLY A N 1
ATOM 889 C CA . GLY A 1 119 ? 2.930 -9.142 -2.822 1.00 87.38 119 GLY A CA 1
ATOM 890 C C . GLY A 1 119 ? 2.436 -8.975 -1.379 1.00 87.38 119 GLY A C 1
ATOM 891 O O . GLY A 1 119 ? 1.865 -9.906 -0.803 1.00 87.38 119 GLY A O 1
ATOM 892 N N . ILE A 1 120 ? 2.597 -7.774 -0.811 1.00 90.50 120 ILE A N 1
ATOM 893 C CA . ILE A 1 120 ? 2.035 -7.417 0.503 1.00 90.50 120 ILE A CA 1
ATOM 894 C C . ILE A 1 120 ? 0.600 -6.939 0.291 1.00 90.50 120 ILE A C 1
ATOM 896 O O . ILE A 1 120 ? 0.375 -5.885 -0.303 1.00 90.50 120 ILE A O 1
ATOM 900 N N . LYS A 1 121 ? -0.381 -7.697 0.780 1.00 88.31 121 LYS A N 1
ATOM 901 C CA . LYS A 1 121 ? -1.796 -7.318 0.749 1.00 88.31 121 LYS A CA 1
ATOM 902 C C . LYS A 1 121 ? -2.174 -6.611 2.044 1.00 88.31 121 LYS A C 1
ATOM 904 O O . LYS A 1 121 ? -1.993 -7.158 3.132 1.00 88.31 121 LYS A O 1
ATOM 909 N N . ILE A 1 122 ? -2.739 -5.417 1.903 1.00 89.50 122 ILE A N 1
ATOM 910 C CA . ILE A 1 122 ? -3.247 -4.593 2.997 1.00 89.50 122 ILE A CA 1
ATOM 911 C C . ILE A 1 122 ? -4.742 -4.395 2.795 1.00 89.50 122 ILE A C 1
ATOM 913 O O . ILE A 1 122 ? -5.162 -3.956 1.726 1.00 89.50 122 ILE A O 1
ATOM 917 N N . GLN A 1 123 ? -5.536 -4.705 3.813 1.00 85.56 123 GLN A N 1
ATOM 918 C CA . GLN A 1 123 ? -6.981 -4.500 3.819 1.00 85.56 123 GLN A CA 1
ATOM 919 C C . GLN A 1 123 ? -7.371 -3.538 4.934 1.00 85.56 123 GLN A C 1
ATOM 921 O O . GLN A 1 123 ? -6.966 -3.739 6.074 1.00 85.56 123 GLN A O 1
ATOM 926 N N . TYR A 1 124 ? -8.171 -2.521 4.625 1.00 83.81 124 TYR A N 1
ATOM 927 C CA . TYR A 1 124 ? -8.727 -1.621 5.635 1.00 83.81 124 TYR A CA 1
ATOM 928 C C . TYR A 1 124 ? -9.948 -2.250 6.323 1.00 83.81 124 TYR A C 1
ATOM 930 O O . TYR A 1 124 ? -10.815 -2.807 5.654 1.00 83.81 124 TYR A O 1
ATOM 938 N N . LEU A 1 125 ? -10.024 -2.163 7.653 1.00 75.94 125 LEU A N 1
ATOM 939 C CA . LEU A 1 125 ? -11.093 -2.760 8.471 1.00 75.94 125 LEU A CA 1
ATOM 940 C C . LEU A 1 125 ? -12.189 -1.776 8.903 1.00 75.94 125 LEU A C 1
ATOM 942 O O . LEU A 1 125 ? -13.148 -2.177 9.563 1.00 75.94 125 LEU A O 1
ATOM 946 N N . GLY A 1 126 ? -12.035 -0.484 8.615 1.00 65.12 126 GLY A N 1
ATOM 947 C CA . GLY A 1 126 ? -12.819 0.554 9.286 1.00 65.12 126 GLY A CA 1
ATOM 948 C C . GLY A 1 126 ? -14.244 0.771 8.773 1.00 65.12 126 GLY A C 1
ATOM 949 O O . GLY A 1 126 ? -14.963 1.572 9.371 1.00 65.12 126 GLY A O 1
ATOM 950 N N . GLU A 1 127 ? -14.688 0.083 7.717 1.00 64.31 127 GLU A N 1
ATOM 951 C CA . GLU A 1 127 ? -16.074 0.167 7.246 1.00 64.31 127 GLU A CA 1
ATOM 952 C C . GLU A 1 127 ? -16.822 -1.143 7.501 1.00 64.31 127 GLU A C 1
ATOM 954 O O . GLU A 1 127 ? -16.422 -2.218 7.070 1.00 64.31 127 GLU A O 1
ATOM 959 N N . THR A 1 128 ? -17.945 -1.061 8.211 1.00 62.19 128 THR A N 1
ATOM 960 C CA . THR A 1 128 ? -18.886 -2.179 8.346 1.00 62.19 128 THR A CA 1
ATOM 961 C C . THR A 1 128 ? -20.211 -1.796 7.704 1.00 62.19 128 THR A C 1
ATOM 963 O O . THR A 1 128 ? -20.624 -0.632 7.755 1.00 62.19 128 THR A O 1
ATOM 966 N N . ASP A 1 129 ? -20.883 -2.741 7.049 1.00 60.22 129 ASP A N 1
ATOM 967 C CA . ASP A 1 129 ? -22.252 -2.509 6.595 1.00 60.22 129 ASP A CA 1
ATOM 968 C C . ASP A 1 129 ? -23.246 -2.505 7.764 1.00 60.22 129 ASP A C 1
ATOM 970 O O . ASP A 1 129 ? -22.919 -2.740 8.928 1.00 60.22 129 ASP A O 1
ATOM 974 N N . ALA A 1 130 ? -24.516 -2.268 7.432 1.00 60.16 130 ALA A N 1
ATOM 975 C CA . ALA A 1 130 ? -25.617 -2.315 8.387 1.00 60.16 130 ALA A CA 1
ATOM 976 C C . ALA A 1 130 ? -25.796 -3.691 9.066 1.00 60.16 130 ALA A C 1
ATOM 978 O O . ALA A 1 130 ? -26.529 -3.778 10.052 1.00 60.16 130 ALA A O 1
ATOM 979 N N . ASN A 1 131 ? -25.148 -4.748 8.561 1.00 56.88 131 ASN A N 1
ATOM 980 C CA . ASN A 1 131 ? -25.172 -6.099 9.117 1.00 56.88 131 ASN A CA 1
ATOM 981 C C . ASN A 1 131 ? -23.923 -6.415 9.960 1.00 56.88 131 ASN A C 1
ATOM 983 O O . ASN A 1 131 ? -23.811 -7.527 10.478 1.00 56.88 131 ASN A O 1
ATOM 987 N N . GLY A 1 132 ? -22.996 -5.463 10.114 1.00 56.03 132 GLY A N 1
ATOM 988 C CA . GLY A 1 132 ? -21.731 -5.661 10.818 1.00 56.03 132 GLY A CA 1
ATOM 989 C C . GLY A 1 132 ? -20.700 -6.466 10.023 1.00 56.03 132 GLY A C 1
ATOM 990 O O . GLY A 1 132 ? -19.715 -6.918 10.607 1.00 56.03 132 GLY A O 1
ATOM 991 N N . MET A 1 133 ? -20.909 -6.669 8.718 1.00 57.03 133 MET A N 1
ATOM 992 C CA . MET A 1 133 ? -19.916 -7.265 7.829 1.00 57.03 133 MET A CA 1
ATOM 993 C C . MET A 1 133 ? -18.872 -6.203 7.491 1.00 57.03 133 MET A C 1
ATOM 995 O O . MET A 1 133 ? -19.224 -5.113 7.042 1.00 57.03 133 MET A O 1
ATOM 999 N N . ALA A 1 134 ? -17.596 -6.506 7.737 1.00 58.78 134 ALA A N 1
ATOM 1000 C CA . ALA A 1 134 ? -16.504 -5.637 7.322 1.00 58.78 134 ALA A CA 1
ATOM 1001 C C . ALA A 1 134 ? -16.468 -5.578 5.790 1.00 58.78 134 ALA A C 1
ATOM 1003 O O . ALA A 1 134 ? -16.317 -6.608 5.135 1.00 58.78 134 ALA A O 1
ATOM 1004 N N . HIS A 1 135 ? -16.615 -4.374 5.253 1.00 58.16 135 HIS A N 1
ATOM 1005 C CA . HIS A 1 135 ? -16.271 -4.049 3.880 1.00 58.16 135 HIS 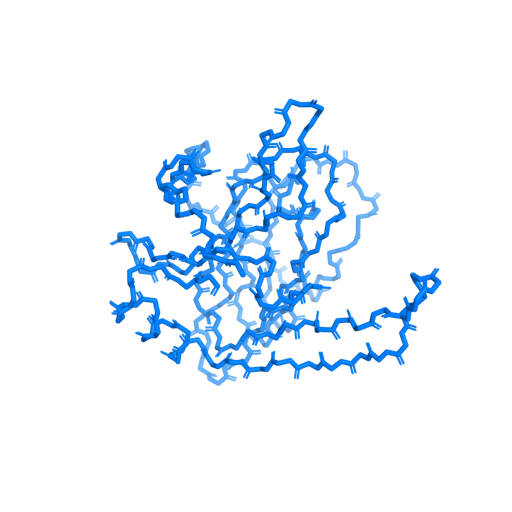A CA 1
ATOM 1006 C C . HIS A 1 135 ? -14.925 -3.356 3.930 1.00 58.16 135 HIS A C 1
ATOM 1008 O O . HIS A 1 135 ? -14.727 -2.406 4.686 1.00 58.16 135 HIS A O 1
ATOM 1014 N N . GLY A 1 136 ? -13.979 -3.867 3.165 1.00 66.75 136 GLY A N 1
ATOM 1015 C CA . GLY A 1 136 ? -12.620 -3.375 3.233 1.00 66.75 136 GLY A CA 1
ATOM 1016 C C . GLY A 1 136 ? -12.042 -3.323 1.851 1.00 66.75 136 GLY A C 1
ATOM 1017 O O . GLY A 1 136 ? -11.883 -4.367 1.218 1.00 66.75 136 GLY A O 1
ATOM 1018 N N . ASP A 1 137 ? -11.689 -2.118 1.419 1.00 79.12 137 ASP A N 1
ATOM 1019 C CA . ASP A 1 137 ? -10.778 -1.976 0.302 1.00 79.12 137 ASP A CA 1
ATOM 1020 C C . ASP A 1 137 ? -9.488 -2.716 0.659 1.00 79.12 137 ASP A C 1
ATOM 1022 O O . ASP A 1 137 ? -8.956 -2.603 1.771 1.00 79.12 137 ASP A O 1
ATOM 1026 N N . ALA A 1 138 ? -9.023 -3.526 -0.277 1.00 83.88 138 ALA A N 1
ATOM 1027 C CA . ALA A 1 138 ? -7.805 -4.291 -0.181 1.00 83.88 138 ALA A CA 1
ATOM 1028 C C . ALA A 1 138 ? -6.913 -3.951 -1.370 1.00 83.88 138 ALA A C 1
ATOM 1030 O O . ALA A 1 138 ? -7.344 -3.948 -2.524 1.00 83.88 138 ALA A O 1
ATOM 1031 N N . VAL A 1 139 ? -5.645 -3.680 -1.092 1.00 87.94 139 VAL A N 1
ATOM 1032 C CA . VAL A 1 139 ? -4.655 -3.417 -2.130 1.00 87.94 139 VAL A CA 1
ATOM 1033 C C . VAL A 1 139 ? -3.438 -4.276 -1.884 1.00 87.94 139 VAL A C 1
ATOM 1035 O O . VAL A 1 139 ? -2.941 -4.393 -0.765 1.00 87.94 139 VAL A O 1
ATOM 1038 N N . THR A 1 140 ? -2.976 -4.900 -2.955 1.00 90.69 140 THR A N 1
ATOM 1039 C CA . THR A 1 140 ? -1.699 -5.597 -2.990 1.00 90.69 140 THR A CA 1
ATOM 1040 C C . THR A 1 140 ? -0.624 -4.664 -3.512 1.00 90.69 140 THR A C 1
ATOM 1042 O O . THR A 1 140 ? -0.787 -4.114 -4.595 1.00 90.69 140 THR A O 1
ATOM 1045 N N . PHE A 1 141 ? 0.492 -4.566 -2.800 1.00 92.69 141 PHE A N 1
ATOM 1046 C CA . PHE A 1 141 ? 1.650 -3.781 -3.203 1.00 92.69 141 PHE A CA 1
ATOM 1047 C C . PHE A 1 141 ? 2.825 -4.677 -3.599 1.00 92.69 141 PHE A C 1
ATOM 1049 O O . PHE A 1 141 ? 3.170 -5.622 -2.882 1.00 92.69 141 PHE A O 1
ATOM 1056 N N . TYR A 1 142 ? 3.457 -4.332 -4.719 1.00 89.81 142 TYR A N 1
ATOM 1057 C CA . TYR A 1 142 ? 4.770 -4.823 -5.137 1.00 89.81 142 TYR A CA 1
ATOM 1058 C C . TYR A 1 142 ? 5.723 -3.641 -5.277 1.00 89.81 142 TYR A C 1
ATOM 1060 O O . TYR A 1 142 ? 5.313 -2.593 -5.770 1.00 89.81 142 TYR A O 1
ATOM 1068 N N . GLY A 1 143 ? 6.980 -3.823 -4.882 1.00 90.06 143 GLY A N 1
ATOM 1069 C CA . GLY A 1 143 ? 8.034 -2.825 -5.089 1.00 90.06 143 GLY A CA 1
ATOM 1070 C C . GLY A 1 143 ? 8.096 -1.706 -4.049 1.00 90.06 143 GLY A C 1
ATOM 1071 O O . GLY A 1 143 ? 9.100 -1.032 -3.997 1.00 90.06 143 GLY A O 1
ATOM 1072 N N . ALA A 1 144 ? 7.102 -1.548 -3.167 1.00 92.50 144 ALA A N 1
ATOM 1073 C CA . ALA A 1 144 ? 7.169 -0.524 -2.120 1.00 92.50 144 ALA A CA 1
ATOM 1074 C C . ALA A 1 144 ? 8.398 -0.709 -1.208 1.00 92.50 144 ALA A C 1
ATOM 1076 O O . ALA A 1 144 ? 8.616 -1.814 -0.707 1.00 92.50 144 ALA A O 1
ATOM 1077 N N . GLU A 1 145 ? 9.131 0.363 -0.899 1.00 93.31 145 GLU A N 1
ATOM 1078 C CA . GLU A 1 145 ? 10.207 0.360 0.102 1.00 93.31 145 GLU A CA 1
ATOM 1079 C C . GLU A 1 145 ? 9.709 0.726 1.502 1.00 93.31 145 GLU A C 1
ATOM 1081 O O . GLU A 1 145 ? 10.289 0.292 2.508 1.00 93.31 145 GLU A O 1
ATOM 1086 N N . GLN A 1 146 ? 8.647 1.529 1.601 1.00 94.56 146 GLN A N 1
ATOM 1087 C CA . GLN A 1 146 ? 8.193 2.072 2.878 1.00 94.56 146 GLN A CA 1
ATOM 1088 C C . GLN A 1 146 ? 6.672 2.216 2.984 1.00 94.56 146 GLN A C 1
ATOM 1090 O O . GLN A 1 146 ? 5.988 2.669 2.071 1.00 94.56 146 GLN A O 1
ATOM 1095 N N . PHE A 1 147 ? 6.157 1.912 4.174 1.00 95.31 147 PHE A N 1
ATOM 1096 C CA . PHE A 1 147 ? 4.767 2.108 4.558 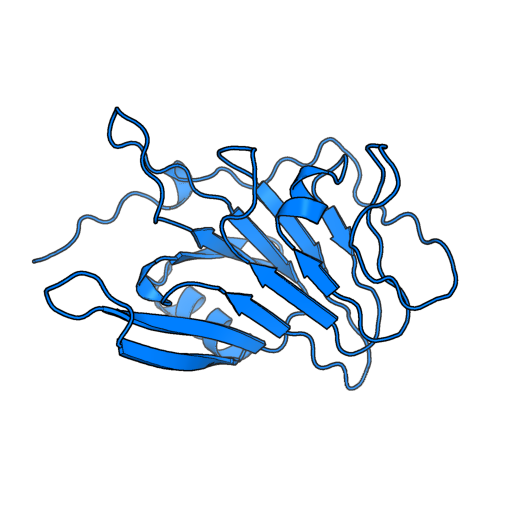1.00 95.31 147 PHE A CA 1
ATOM 1097 C C . PHE A 1 147 ? 4.685 3.146 5.678 1.00 95.31 147 PHE A C 1
ATOM 1099 O O . PHE A 1 147 ? 5.320 3.003 6.727 1.00 95.31 147 PHE A O 1
ATOM 1106 N N . THR A 1 148 ? 3.889 4.190 5.462 1.00 94.69 148 THR A N 1
ATOM 1107 C CA . THR A 1 148 ? 3.617 5.237 6.450 1.00 94.69 148 THR A CA 1
ATOM 1108 C C . THR A 1 148 ? 2.161 5.175 6.876 1.00 94.69 148 THR A C 1
ATOM 1110 O O . THR A 1 148 ? 1.269 5.383 6.063 1.00 94.69 148 THR A O 1
ATOM 1113 N N . PHE A 1 149 ? 1.917 4.956 8.163 1.00 91.56 149 PHE A N 1
ATOM 1114 C CA . PHE A 1 149 ? 0.588 4.906 8.766 1.00 91.56 149 PHE A CA 1
ATOM 1115 C C . PHE A 1 149 ? 0.323 6.183 9.544 1.00 91.56 149 PHE A C 1
ATOM 1117 O O . PHE A 1 149 ? 1.128 6.573 10.397 1.00 91.56 149 PHE A O 1
ATOM 1124 N N . ARG A 1 150 ? -0.820 6.816 9.292 1.00 89.19 150 ARG A N 1
ATOM 1125 C CA . ARG A 1 150 ? -1.252 7.992 10.041 1.00 89.19 150 ARG A CA 1
ATOM 1126 C C . ARG A 1 150 ? -2.056 7.576 11.266 1.00 89.19 150 ARG A C 1
ATOM 1128 O O . ARG A 1 150 ? -3.217 7.200 11.161 1.00 89.19 150 ARG A O 1
ATOM 1135 N N . ASN A 1 151 ? -1.476 7.748 12.441 1.00 83.88 151 ASN A N 1
ATOM 1136 C CA . ASN A 1 151 ? -2.185 7.630 13.702 1.00 83.88 151 ASN A CA 1
ATOM 1137 C C . ASN A 1 151 ? -2.842 8.972 14.059 1.00 83.88 151 ASN A C 1
ATOM 1139 O O . ASN A 1 151 ? -2.158 9.987 14.226 1.00 83.88 151 ASN A O 1
ATOM 1143 N N . ILE A 1 152 ? -4.172 8.981 14.153 1.00 81.31 152 ILE A N 1
ATOM 1144 C CA . ILE A 1 152 ? -4.945 10.146 14.585 1.00 81.31 152 ILE A CA 1
ATOM 1145 C C . ILE A 1 152 ? -5.541 9.833 15.951 1.00 81.31 152 ILE A C 1
ATOM 1147 O O . ILE A 1 152 ? -6.441 9.005 16.063 1.00 81.31 152 ILE A O 1
ATOM 1151 N N . THR A 1 153 ? -5.088 10.528 16.993 1.00 79.00 153 THR A N 1
ATOM 1152 C CA . THR A 1 153 ? -5.767 10.452 18.293 1.00 79.00 153 THR A CA 1
ATOM 1153 C C . THR A 1 153 ? -6.868 11.499 18.349 1.00 79.00 153 THR A C 1
ATOM 1155 O O . THR A 1 153 ? -6.600 12.676 18.082 1.00 79.00 153 THR A O 1
ATOM 1158 N N . THR A 1 154 ? -8.077 11.096 18.736 1.00 79.31 154 THR A N 1
ATOM 1159 C CA . THR A 1 154 ? -9.194 12.014 18.975 1.00 79.31 154 THR A CA 1
ATOM 1160 C C . THR A 1 154 ? -9.362 12.305 20.462 1.00 79.31 154 THR A C 1
ATOM 1162 O O . THR A 1 154 ? -9.135 11.432 21.300 1.00 79.31 154 THR A O 1
ATOM 1165 N N . ASP A 1 155 ? -9.788 13.516 20.807 1.00 81.56 155 ASP A N 1
ATOM 1166 C CA . ASP A 1 155 ? -10.216 13.830 22.167 1.00 81.56 155 ASP A CA 1
ATOM 1167 C C . ASP A 1 155 ? -11.590 13.217 22.497 1.00 81.56 155 ASP A C 1
ATOM 1169 O O . ASP A 1 155 ? -12.227 12.546 21.681 1.00 81.56 155 ASP A O 1
ATOM 1173 N N . ALA A 1 156 ? -12.071 13.461 23.719 1.00 79.88 156 ALA A N 1
ATOM 1174 C CA . ALA A 1 156 ? -13.375 12.980 24.177 1.00 79.88 156 ALA A CA 1
ATOM 1175 C C . ALA A 1 156 ? -14.570 13.559 23.388 1.00 79.88 156 ALA A C 1
ATOM 1177 O O . ALA A 1 156 ? -15.674 13.027 23.495 1.00 79.88 156 ALA A O 1
ATOM 1178 N N . ALA A 1 157 ? -14.372 14.632 22.616 1.00 82.69 157 ALA A N 1
ATOM 1179 C CA . ALA A 1 157 ? -15.376 15.221 21.733 1.00 82.69 157 ALA A CA 1
ATOM 1180 C C . ALA A 1 157 ? -15.285 14.680 20.292 1.00 82.69 157 ALA A C 1
ATOM 1182 O O . ALA A 1 157 ? -16.042 15.124 19.426 1.00 82.69 157 ALA A O 1
ATOM 1183 N N . GLY A 1 158 ? -14.382 13.728 20.030 1.00 75.88 158 GLY A N 1
ATOM 1184 C CA . GLY A 1 158 ? -14.149 13.164 18.703 1.00 75.88 158 GLY A CA 1
ATOM 1185 C C . GLY A 1 158 ? -13.352 14.085 17.778 1.00 75.88 158 GLY A C 1
ATOM 1186 O O . GLY A 1 158 ? -13.302 13.832 16.576 1.00 75.88 158 GLY A O 1
ATOM 1187 N N . GLN A 1 159 ? -12.735 15.152 18.296 1.00 81.62 159 GLN A N 1
ATOM 1188 C CA . GLN A 1 159 ? -11.875 16.022 17.496 1.00 81.62 159 GLN A CA 1
ATOM 1189 C C . GLN A 1 159 ? -10.469 15.442 17.402 1.00 81.62 159 GLN A C 1
ATOM 1191 O O . GLN A 1 159 ? -9.891 15.038 18.406 1.00 81.62 159 GLN A O 1
ATOM 1196 N N . SER A 1 160 ? -9.894 15.437 16.201 1.00 79.44 160 SER A N 1
ATOM 1197 C CA . SER A 1 160 ? -8.497 15.059 15.982 1.00 79.44 160 SER A CA 1
ATOM 1198 C C . SER A 1 160 ? -7.561 16.019 16.716 1.00 79.44 160 SER A C 1
ATOM 1200 O O . SER A 1 160 ? -7.510 17.204 16.382 1.00 79.44 160 SER A O 1
ATOM 1202 N N . VAL A 1 161 ? -6.806 15.511 17.690 1.00 80.25 161 VAL A N 1
ATOM 1203 C CA . VAL A 1 161 ? -5.916 16.326 18.535 1.00 80.25 161 VAL A CA 1
ATOM 1204 C C . VAL A 1 161 ? -4.433 16.043 18.340 1.00 80.25 161 VAL A C 1
ATOM 1206 O O . VAL A 1 161 ? -3.638 16.942 18.587 1.00 80.25 161 VAL A O 1
ATOM 1209 N N . ASN A 1 162 ? -4.044 14.866 17.838 1.00 76.38 162 ASN A N 1
ATOM 1210 C CA . ASN A 1 162 ? -2.656 14.596 17.448 1.00 76.38 162 ASN A CA 1
ATOM 1211 C C . ASN A 1 162 ? -2.593 13.817 16.138 1.00 76.38 162 ASN A C 1
ATOM 1213 O O . ASN A 1 162 ? -3.457 12.984 15.860 1.00 76.38 162 ASN A O 1
ATOM 1217 N N . TYR A 1 163 ? -1.534 14.091 15.379 1.00 80.94 163 TYR A N 1
ATOM 1218 C CA . TYR A 1 163 ? -1.177 13.396 14.152 1.00 80.94 163 TYR A CA 1
ATOM 1219 C C . TYR A 1 163 ? 0.239 12.856 14.320 1.00 80.94 163 TYR A C 1
ATOM 1221 O O . TYR A 1 163 ? 1.198 13.628 14.336 1.00 80.94 163 TYR A O 1
ATOM 1229 N N . GLU A 1 164 ? 0.365 11.543 14.451 1.00 86.88 164 GLU A N 1
ATOM 1230 C CA . GLU A 1 164 ? 1.655 10.859 14.504 1.00 86.88 164 GLU A CA 1
ATOM 1231 C C . GLU A 1 164 ? 1.756 9.900 13.327 1.00 86.88 164 GLU A C 1
ATOM 1233 O O . GLU A 1 164 ? 0.800 9.205 12.994 1.00 86.88 164 GLU A O 1
ATOM 1238 N N . ASN A 1 165 ? 2.923 9.849 12.691 1.00 89.12 165 ASN A N 1
ATOM 1239 C CA . ASN A 1 165 ? 3.174 8.888 11.629 1.00 89.12 165 ASN A CA 1
ATOM 1240 C C . ASN A 1 165 ? 4.003 7.734 12.184 1.00 89.12 165 ASN A C 1
ATOM 1242 O O . ASN A 1 165 ? 5.066 7.949 12.767 1.00 89.12 165 ASN A O 1
ATOM 1246 N N . THR A 1 166 ? 3.533 6.510 11.968 1.00 90.69 166 THR A N 1
ATOM 1247 C CA . THR A 1 166 ? 4.344 5.304 12.151 1.00 90.69 166 THR A CA 1
ATOM 1248 C C . THR A 1 166 ? 4.904 4.908 10.797 1.00 90.69 166 THR A C 1
ATOM 1250 O O . THR A 1 166 ? 4.148 4.752 9.845 1.00 90.69 166 THR A O 1
ATOM 1253 N N . VAL A 1 167 ? 6.220 4.749 10.710 1.00 93.88 167 VAL A N 1
ATOM 1254 C CA . VAL A 1 167 ? 6.912 4.397 9.469 1.00 93.88 167 VAL A CA 1
ATOM 1255 C C . VAL A 1 167 ? 7.541 3.020 9.630 1.00 93.88 167 VAL A C 1
ATOM 1257 O O . VAL A 1 167 ? 8.211 2.763 10.631 1.00 93.88 167 VAL A O 1
ATOM 1260 N N . ILE A 1 168 ? 7.309 2.132 8.666 1.00 93.19 168 ILE A N 1
ATOM 1261 C CA . ILE A 1 168 ? 7.833 0.761 8.649 1.00 93.19 168 ILE A CA 1
ATOM 1262 C C . ILE A 1 168 ? 8.405 0.487 7.257 1.00 93.19 168 ILE A C 1
ATOM 1264 O O . ILE A 1 168 ? 7.768 0.812 6.255 1.00 93.19 168 ILE A O 1
ATOM 1268 N N . SER A 1 169 ? 9.605 -0.094 7.180 1.00 94.06 169 SER A N 1
ATOM 1269 C CA . SER A 1 169 ? 10.159 -0.535 5.895 1.00 94.06 169 SER A CA 1
ATOM 1270 C C . SER A 1 169 ? 9.379 -1.737 5.358 1.00 94.06 169 SER A C 1
ATOM 1272 O O . SER A 1 169 ? 8.831 -2.527 6.129 1.00 94.06 169 SER A O 1
ATOM 1274 N N . ALA A 1 170 ? 9.343 -1.918 4.043 1.00 91.25 170 ALA A N 1
ATOM 1275 C CA . ALA A 1 170 ? 8.687 -3.077 3.452 1.00 91.25 170 ALA A CA 1
ATOM 1276 C C . ALA A 1 170 ? 9.317 -4.400 3.901 1.00 91.25 170 ALA A C 1
ATOM 1278 O O . ALA A 1 170 ? 8.593 -5.347 4.189 1.00 91.25 170 ALA A O 1
ATOM 1279 N N . ALA A 1 171 ? 10.645 -4.440 4.052 1.00 91.12 171 ALA A N 1
ATOM 1280 C CA . ALA A 1 171 ? 11.361 -5.606 4.563 1.00 91.12 171 ALA A CA 1
ATOM 1281 C C . ALA A 1 171 ? 10.955 -5.958 6.006 1.00 91.12 171 ALA A C 1
ATOM 1283 O O . ALA A 1 171 ? 10.728 -7.131 6.319 1.00 91.12 171 ALA A O 1
ATOM 1284 N N . ASP A 1 172 ? 10.812 -4.955 6.878 1.00 91.75 172 ASP A N 1
ATOM 1285 C CA . ASP A 1 172 ? 10.352 -5.171 8.253 1.00 91.75 172 ASP A CA 1
ATOM 1286 C C . ASP A 1 172 ? 8.886 -5.607 8.285 1.00 91.75 172 ASP A C 1
ATOM 1288 O O . ASP A 1 172 ? 8.532 -6.513 9.036 1.00 91.75 172 ASP A O 1
ATOM 1292 N N . LEU A 1 173 ? 8.022 -4.977 7.481 1.00 89.56 173 LEU A N 1
ATOM 1293 C CA . LEU A 1 173 ? 6.607 -5.339 7.418 1.00 89.56 173 LEU A CA 1
ATOM 1294 C C . LEU A 1 173 ? 6.438 -6.775 6.910 1.00 89.56 173 LEU A C 1
ATOM 1296 O O . LEU A 1 173 ? 5.730 -7.557 7.537 1.00 89.56 173 LEU A O 1
ATOM 1300 N N . TYR A 1 174 ? 7.146 -7.134 5.840 1.00 87.94 174 TYR A N 1
ATOM 1301 C CA . TYR A 1 174 ? 7.187 -8.485 5.288 1.00 87.94 174 TYR A CA 1
ATOM 1302 C C . TYR A 1 174 ? 7.606 -9.511 6.349 1.00 87.94 174 TYR A C 1
ATOM 1304 O O . TYR A 1 174 ? 6.871 -10.463 6.608 1.00 87.94 174 TYR A O 1
ATOM 1312 N N . SER A 1 175 ? 8.728 -9.266 7.038 1.00 87.44 175 SER A N 1
ATOM 1313 C CA . SER A 1 175 ? 9.244 -10.163 8.084 1.00 87.44 175 SER A CA 1
ATOM 1314 C C . SER A 1 175 ? 8.232 -10.360 9.216 1.00 87.44 175 SER A C 1
ATOM 1316 O O . SER A 1 175 ? 7.998 -11.479 9.667 1.00 87.44 175 SER A O 1
ATOM 1318 N N . ARG A 1 176 ? 7.562 -9.284 9.646 1.00 86.12 176 ARG A N 1
ATOM 1319 C CA . ARG A 1 176 ? 6.538 -9.368 10.695 1.00 86.12 176 ARG A CA 1
ATOM 1320 C C . ARG A 1 176 ? 5.316 -10.179 10.257 1.00 86.12 176 ARG A C 1
ATOM 1322 O O . ARG A 1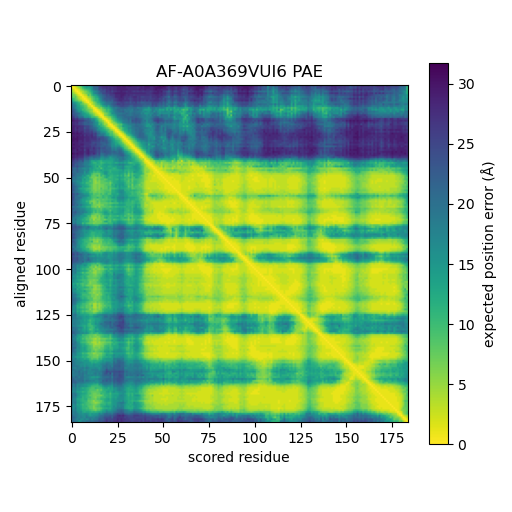 176 ? 4.754 -10.895 11.086 1.00 86.12 176 ARG A O 1
ATOM 1329 N N . ILE A 1 177 ? 4.900 -10.085 8.991 1.00 83.62 177 ILE A N 1
ATOM 1330 C CA . ILE A 1 177 ? 3.789 -10.893 8.464 1.00 83.62 177 ILE A CA 1
ATOM 1331 C C . ILE A 1 177 ? 4.194 -12.373 8.399 1.00 83.62 177 ILE A C 1
ATOM 1333 O O . ILE A 1 177 ? 3.406 -13.221 8.812 1.00 83.62 177 ILE A O 1
ATOM 1337 N N . GLU A 1 178 ? 5.415 -12.701 7.962 1.00 79.50 178 GLU A N 1
ATOM 1338 C CA . GLU A 1 178 ? 5.904 -14.092 7.939 1.00 79.50 178 GLU A CA 1
ATOM 1339 C C . GLU A 1 178 ? 5.968 -14.723 9.337 1.00 79.50 178 GLU A C 1
ATOM 1341 O O . GLU A 1 178 ? 5.573 -15.876 9.513 1.00 79.50 178 GLU A O 1
ATOM 1346 N N . GLU A 1 179 ? 6.431 -13.976 10.341 1.00 77.50 179 GLU A N 1
ATOM 1347 C CA . GLU A 1 179 ? 6.561 -14.475 11.716 1.00 77.50 179 GLU A CA 1
ATOM 1348 C C . GLU A 1 179 ? 5.208 -14.724 12.401 1.00 77.50 179 GLU A C 1
ATOM 1350 O O . GLU A 1 179 ? 5.087 -15.622 13.237 1.00 77.50 179 GLU A O 1
ATOM 1355 N N . THR A 1 180 ? 4.191 -13.926 12.071 1.00 66.88 180 THR A N 1
ATOM 1356 C CA . THR A 1 180 ? 2.888 -13.931 12.762 1.00 66.88 180 THR A CA 1
ATOM 1357 C C . THR A 1 180 ? 1.765 -14.585 11.958 1.00 66.88 180 THR A C 1
ATOM 1359 O O . THR A 1 180 ? 0.711 -14.892 12.515 1.00 66.88 180 THR A O 1
ATOM 1362 N N . GLY A 1 181 ? 1.965 -14.818 10.658 1.00 56.28 181 GLY A N 1
ATOM 1363 C CA . GLY A 1 181 ? 0.952 -15.299 9.714 1.00 56.28 181 GLY A CA 1
ATOM 1364 C C . GLY A 1 181 ? -0.063 -14.227 9.291 1.00 56.28 181 GLY A C 1
ATOM 1365 O O . GLY A 1 181 ? -0.549 -14.287 8.164 1.00 56.28 181 GLY A O 1
ATOM 1366 N N . VAL A 1 182 ? -0.356 -13.252 10.165 1.00 54.34 182 VAL A N 1
ATOM 1367 C CA . VAL A 1 182 ? -1.165 -12.035 9.950 1.00 54.34 182 VAL A CA 1
ATOM 1368 C C . VAL A 1 182 ? -0.781 -11.003 11.020 1.00 54.34 182 VAL A C 1
ATOM 1370 O O . VAL A 1 182 ? -0.784 -11.337 12.207 1.00 54.34 182 VAL A O 1
ATOM 1373 N N . LEU A 1 183 ? -0.533 -9.745 10.632 1.00 50.97 183 LEU A N 1
ATOM 1374 C CA . LEU A 1 183 ? -0.452 -8.633 11.591 1.00 50.97 183 LEU A CA 1
ATOM 1375 C C . LEU A 1 183 ? -1.845 -8.005 11.788 1.00 50.97 183 LEU A C 1
ATOM 1377 O O . LEU A 1 183 ? -2.533 -7.745 10.799 1.00 50.97 183 LEU A O 1
ATOM 1381 N N . ILE A 1 184 ? -2.232 -7.774 13.049 1.00 48.19 184 ILE A N 1
ATOM 1382 C CA . ILE A 1 184 ? -3.441 -7.048 13.496 1.00 48.19 184 ILE A CA 1
ATOM 1383 C C . ILE A 1 184 ? -2.985 -5.904 14.402 1.00 48.19 184 ILE A C 1
ATOM 1385 O O . ILE A 1 184 ? -2.147 -6.186 15.293 1.00 48.19 184 ILE A O 1
#

Nearest PDB structures (foldseek):
  2z8z-assembly1_A  TM=6.510E-01  e=6.598E-04  Pseudomonas sp. MIS38
  2zvd-assembly1_C  TM=6.550E-01  e=6.598E-04  Pseudomonas sp. MIS38
  7pog-assembly1_A  TM=6.434E-01  e=3.187E-01  Clostridioides difficile
  8jb5-assembly1_A  TM=5.633E-01  e=6.294E-01  Paraclostridium sordellii ATCC 9714
  7u1z-assembly2_A  TM=5.900E-01  e=1.110E+00  Clostridioides difficile

Sequence (184 aa):
MPFTITDPNTLSAEPRPGADVTPTSTANGTSYVLPTETRAGYVTGSTGADRATLYDLERDKDQVINLGAGDDLFVFGTNTTLKDLNGIVKMGDGPNDFDQVFLTHAITDYVFSLRSDGGIKIQYLGETDANGMAHGDAVTFYGAEQFTFRNITTDAAGQSVNYENTVISAADLYSRIEETGVLI

Organism: NCBI:txid2283317